Protein AF-A0A1Q6R6Z8-F1 (afdb_monomer_lite)

Organism: NCBI:txid626940

Secondary structure (DSSP, 8-state):
--SSS-HHHHHHHHHHHHHHHTGGGGGSB-SEEEEES--HHHH--GGGGHHHHHHHHHTT-EEEEBTBPP-SB-SEEEE-SGGGHHHHHHHHHHH---EEE----HHHHHHHHHHHHHHHHT-SS--EEE-----TTSPP-B---EEEES-HHHHHHHHHHHHTTTB--EEEEEE---HHHHHHHHTSTTHHHHEEEE-SHHHHHHHHHH-SEEEE-HHHHHHHHHTTPPP-EEEE---SSSSGGGG--TT-STTSHHHHHHHHHH--

Radius of gyration: 18.06 Å; chains: 1; bounding box: 46×33×54 Å

Sequence (268 aa):
MDGFNDAVYGVSCAQELLVEEEQELYIKPAREILILGYSPLLCGEREQYAECFAYIRSMGYEPRFVGEKAAGRPALCWVVSTAGIAAARVLNEKYAVPLLLSCPVGEHAMKMWRKNVQELCNSENNEIRQLCIHNYSIEETDKRKLLFIGDPMQTMGLAHALWHEGFHHIQLATLCTGVASRKLYRNTPGADKWLIILDSLTALQDLWEDADIVFADTLLADIMSSVGAETKKHIPLPWGVISGRSACTAGSGALGKNIAEQLKLLVK

Foldseek 3Di:
DPPPFFPLQVQLVVLLVLLVVCVVQAPDEDLEEEEFSDDCQAFFDPCLCVVVQVLSVVVVGHYDYRVPDDNYQYLAYEYQFLSRVNNLVCSCVVRQRAYEQADQFADVSVVVVSVVVVVSSPDPGNHYHYDAQDPPVAAAPDAFAEEEEAGCRLLRNVVNNVVNLRHDNYAYEYEGQDPSVVVSCCPHPCCVPHYDYHPDVVVVLVSQQSGQEYEEAPCVQVVSVVVPHDRHHYQHARHCRPCNCVQRDQQHGSSGPSVVVVVVVVSD

Structure (mmCIF, N/CA/C/O backbone):
data_AF-A0A1Q6R6Z8-F1
#
_entry.id   AF-A0A1Q6R6Z8-F1
#
loop_
_atom_site.group_PDB
_atom_site.id
_atom_site.type_symbol
_atom_site.label_atom_id
_atom_site.label_alt_id
_atom_site.label_comp_id
_atom_site.label_asym_id
_atom_site.label_entity_id
_atom_site.label_seq_id
_atom_site.pdbx_PDB_ins_code
_atom_site.Cartn_x
_atom_site.Cartn_y
_atom_site.Cartn_z
_atom_site.occupancy
_atom_site.B_iso_or_equiv
_atom_site.auth_seq_id
_atom_site.auth_comp_id
_atom_site.auth_asym_id
_atom_site.auth_atom_id
_atom_site.pdbx_PDB_model_num
ATOM 1 N N . MET A 1 1 ? 21.398 -4.253 5.199 1.00 51.25 1 MET A N 1
ATOM 2 C CA . MET A 1 1 ? 20.408 -3.915 6.246 1.00 51.25 1 MET A CA 1
ATOM 3 C C . MET A 1 1 ? 21.132 -3.908 7.580 1.00 51.25 1 MET A C 1
ATOM 5 O O . MET A 1 1 ? 21.845 -4.865 7.845 1.00 51.25 1 MET A O 1
ATOM 9 N N . ASP A 1 2 ? 21.022 -2.829 8.354 1.00 57.19 2 ASP A N 1
ATOM 10 C CA . ASP A 1 2 ? 21.794 -2.599 9.589 1.00 57.19 2 ASP A CA 1
ATOM 11 C C . ASP A 1 2 ? 21.076 -3.055 10.876 1.00 57.19 2 ASP A C 1
ATOM 13 O O . ASP A 1 2 ? 21.689 -3.080 11.936 1.00 57.19 2 ASP A O 1
ATOM 17 N N . GLY A 1 3 ? 19.801 -3.454 10.785 1.00 60.91 3 GLY A N 1
ATOM 18 C CA . GLY A 1 3 ? 18.990 -3.928 11.915 1.00 60.91 3 GLY A CA 1
ATOM 19 C C . GLY A 1 3 ? 18.387 -2.818 12.784 1.00 60.91 3 GLY A C 1
ATOM 20 O O . GLY A 1 3 ? 17.647 -3.124 13.713 1.00 60.91 3 GLY A O 1
ATOM 21 N N . PHE A 1 4 ? 18.655 -1.545 12.474 1.00 67.31 4 PHE A N 1
ATOM 22 C CA . PHE A 1 4 ? 18.176 -0.388 13.244 1.00 67.31 4 PHE A CA 1
ATOM 23 C C . PHE A 1 4 ? 16.934 0.278 12.636 1.00 67.31 4 PHE A C 1
ATOM 25 O O . PHE A 1 4 ? 16.365 1.194 13.228 1.00 67.31 4 PHE A O 1
ATOM 32 N N . ASN A 1 5 ? 16.514 -0.176 11.454 1.00 78.75 5 ASN A N 1
ATOM 33 C CA . ASN A 1 5 ? 15.390 0.367 10.700 1.00 78.75 5 ASN A CA 1
ATOM 34 C C . ASN A 1 5 ? 14.284 -0.684 10.520 1.00 78.75 5 ASN A C 1
ATOM 36 O O . ASN A 1 5 ? 14.554 -1.886 10.526 1.00 78.75 5 ASN A O 1
ATOM 40 N N . ASP A 1 6 ? 13.040 -0.225 10.357 1.00 83.69 6 ASP A N 1
ATOM 41 C CA . ASP A 1 6 ? 11.877 -1.108 10.228 1.00 83.69 6 ASP A CA 1
ATOM 42 C C . ASP A 1 6 ? 11.831 -1.866 8.884 1.00 83.69 6 ASP A C 1
ATOM 44 O O . ASP A 1 6 ? 12.608 -1.629 7.951 1.00 83.69 6 ASP A O 1
ATOM 48 N N . ALA A 1 7 ? 10.888 -2.808 8.786 1.00 86.50 7 ALA A N 1
ATOM 49 C CA . ALA A 1 7 ? 10.711 -3.638 7.598 1.00 86.50 7 ALA A CA 1
ATOM 50 C C . ALA A 1 7 ? 10.374 -2.820 6.338 1.00 86.50 7 ALA A C 1
ATOM 52 O O . ALA A 1 7 ? 10.782 -3.201 5.241 1.00 86.50 7 ALA A O 1
ATOM 53 N N . VAL A 1 8 ? 9.668 -1.692 6.479 1.00 90.31 8 VAL A N 1
ATOM 54 C CA . VAL A 1 8 ? 9.313 -0.814 5.353 1.00 90.31 8 VAL A CA 1
ATOM 55 C C . VAL A 1 8 ? 10.568 -0.205 4.739 1.00 90.31 8 VAL A C 1
ATOM 57 O O . VAL A 1 8 ? 10.739 -0.263 3.520 1.00 90.31 8 VAL A O 1
ATOM 60 N N . TYR A 1 9 ? 11.481 0.308 5.566 1.00 91.50 9 TYR A N 1
ATOM 61 C CA . TYR A 1 9 ? 12.759 0.824 5.080 1.00 91.50 9 TYR A CA 1
ATOM 62 C C . TYR A 1 9 ? 13.614 -0.269 4.434 1.00 91.50 9 TYR A C 1
ATOM 64 O O . TYR A 1 9 ? 14.145 -0.066 3.343 1.00 91.50 9 TYR A O 1
ATOM 72 N N . GLY A 1 10 ? 13.694 -1.450 5.057 1.00 91.62 10 GLY A N 1
ATOM 73 C CA . GLY A 1 10 ? 14.428 -2.586 4.496 1.00 91.62 10 GLY A CA 1
ATOM 74 C C . GLY A 1 10 ? 13.937 -2.983 3.099 1.00 91.62 10 GLY A C 1
ATOM 75 O O . GLY A 1 10 ? 14.750 -3.165 2.191 1.00 91.62 10 GLY A O 1
ATOM 76 N N . VAL A 1 11 ? 12.613 -3.058 2.905 1.00 92.81 11 VAL A N 1
ATOM 77 C CA . VAL A 1 11 ? 12.012 -3.331 1.589 1.00 92.81 11 VAL A CA 1
ATOM 78 C C . VAL A 1 11 ? 12.280 -2.184 0.613 1.00 92.81 11 VAL A C 1
ATOM 80 O O . VAL A 1 11 ? 12.642 -2.460 -0.526 1.00 92.81 11 VAL A O 1
ATOM 83 N N . SER A 1 12 ? 12.177 -0.922 1.045 1.00 95.19 12 SER A N 1
ATOM 84 C CA . SER A 1 12 ? 12.475 0.236 0.188 1.00 95.19 12 SER A CA 1
ATOM 85 C C . SER A 1 12 ? 13.892 0.181 -0.374 1.00 95.19 12 SER A C 1
ATOM 87 O O . SER A 1 12 ? 14.066 0.227 -1.590 1.00 95.19 12 SER A O 1
ATOM 89 N N . CYS A 1 13 ? 14.895 -0.008 0.487 1.00 95.19 13 CYS A N 1
ATOM 90 C CA . CYS A 1 13 ? 16.285 -0.096 0.046 1.00 95.19 13 CYS A CA 1
ATOM 91 C C . CYS A 1 13 ? 16.523 -1.287 -0.885 1.00 95.19 13 CYS A C 1
ATOM 93 O O . CYS A 1 13 ? 17.236 -1.158 -1.876 1.00 95.19 13 CYS A O 1
ATOM 95 N N . ALA A 1 14 ? 15.927 -2.447 -0.588 1.00 95.56 14 ALA A N 1
ATOM 96 C CA . ALA A 1 14 ? 16.063 -3.620 -1.444 1.00 95.56 14 ALA A CA 1
ATOM 97 C C . ALA A 1 14 ? 15.493 -3.370 -2.850 1.00 95.56 14 ALA A C 1
ATOM 99 O O . ALA A 1 14 ? 16.108 -3.760 -3.837 1.00 95.56 14 ALA A O 1
ATOM 100 N N . GLN A 1 15 ? 14.346 -2.695 -2.958 1.00 96.75 15 GLN A N 1
ATOM 101 C CA . GLN A 1 15 ? 13.746 -2.400 -4.259 1.00 96.75 15 GLN A CA 1
ATOM 102 C C . GLN A 1 15 ? 14.512 -1.333 -5.044 1.00 96.75 15 GLN A C 1
ATOM 104 O O . GLN A 1 15 ? 14.603 -1.449 -6.262 1.00 96.75 15 GLN A O 1
ATOM 109 N N . GLU A 1 16 ? 15.090 -0.328 -4.379 1.00 96.75 16 GLU A N 1
ATOM 110 C CA . GLU A 1 16 ? 15.979 0.640 -5.038 1.00 96.75 16 GLU A CA 1
ATOM 111 C C . GLU A 1 16 ? 17.204 -0.052 -5.649 1.00 96.75 16 GLU A C 1
ATOM 113 O O . GLU A 1 16 ? 17.516 0.192 -6.813 1.00 96.75 16 GLU A O 1
ATOM 118 N N . LEU A 1 17 ? 17.833 -0.970 -4.903 1.00 96.81 17 LEU A N 1
ATOM 119 C CA . LEU A 1 17 ? 18.966 -1.760 -5.391 1.00 96.81 17 LEU A CA 1
ATOM 120 C C . LEU A 1 17 ? 18.580 -2.629 -6.595 1.00 96.81 17 LEU A C 1
ATOM 122 O O . LEU A 1 17 ? 19.270 -2.611 -7.607 1.00 96.81 17 LEU A O 1
ATOM 126 N N . LEU A 1 18 ? 17.452 -3.341 -6.526 1.00 96.38 18 LEU A N 1
ATOM 127 C CA . LEU A 1 18 ? 16.986 -4.179 -7.637 1.00 96.38 18 LEU A CA 1
ATOM 128 C C . LEU A 1 18 ? 16.658 -3.353 -8.893 1.00 96.38 18 LEU A C 1
ATOM 130 O O . LEU A 1 18 ? 16.942 -3.778 -10.009 1.00 96.38 18 LEU A O 1
ATOM 134 N N . VAL A 1 19 ? 16.083 -2.158 -8.729 1.00 95.88 19 VAL A N 1
ATOM 135 C CA . VAL A 1 19 ? 15.850 -1.238 -9.852 1.00 95.88 19 VAL A CA 1
ATOM 136 C C . VAL A 1 19 ? 17.170 -0.763 -10.459 1.00 95.88 19 VAL A C 1
ATOM 138 O O . VAL A 1 19 ? 17.266 -0.657 -11.679 1.00 95.88 19 VAL A O 1
ATOM 141 N N . GLU A 1 20 ? 18.184 -0.490 -9.640 1.00 94.50 20 GLU A N 1
ATOM 142 C CA . GLU A 1 20 ? 19.517 -0.112 -10.113 1.00 94.50 20 GLU A CA 1
ATOM 143 C C . GLU A 1 20 ? 20.224 -1.260 -10.853 1.00 94.50 20 GLU A C 1
ATOM 145 O O . GLU A 1 20 ? 20.832 -1.030 -11.897 1.00 94.50 20 GLU A O 1
ATOM 150 N N . GLU A 1 21 ? 20.094 -2.502 -10.383 1.00 94.62 21 GLU A N 1
ATOM 151 C CA . GLU A 1 21 ? 20.635 -3.691 -11.058 1.00 94.62 21 GLU A CA 1
ATOM 152 C C . GLU A 1 21 ? 20.016 -3.914 -12.451 1.00 94.62 21 GLU A C 1
ATOM 154 O O . GLU A 1 21 ? 20.690 -4.379 -13.372 1.00 94.62 21 GLU A O 1
ATOM 159 N N . GLU A 1 22 ? 18.747 -3.540 -12.637 1.00 93.38 22 GLU A N 1
ATOM 160 C CA . GLU A 1 22 ? 18.019 -3.661 -13.907 1.00 93.38 22 GLU A CA 1
ATOM 161 C C . GLU A 1 22 ? 18.268 -2.481 -14.879 1.00 93.38 22 GLU A C 1
ATOM 163 O O . GLU A 1 22 ? 17.732 -2.484 -15.990 1.00 93.38 22 GLU A O 1
ATOM 168 N N . GLN A 1 23 ? 19.099 -1.489 -14.520 1.00 92.75 23 GLN A N 1
ATOM 169 C CA . GLN A 1 23 ? 19.229 -0.222 -15.264 1.00 92.75 23 GLN A CA 1
ATOM 170 C C . GLN A 1 23 ? 19.551 -0.373 -16.759 1.00 92.75 23 GLN A C 1
ATOM 172 O O . GLN A 1 23 ? 18.981 0.338 -17.590 1.00 92.75 23 GLN A O 1
ATOM 177 N N . GLU A 1 24 ? 20.422 -1.320 -17.114 1.00 93.12 24 GLU A N 1
ATOM 178 C CA . GLU A 1 24 ? 20.849 -1.566 -18.500 1.00 93.12 24 GLU A CA 1
ATOM 179 C C . GLU A 1 24 ? 19.712 -2.137 -19.367 1.00 93.12 24 GLU A C 1
ATOM 181 O O . GLU A 1 24 ? 19.712 -2.012 -20.593 1.00 93.12 24 GLU A O 1
ATOM 186 N N . LEU A 1 25 ? 18.701 -2.748 -18.742 1.00 92.88 25 LEU A N 1
ATOM 187 C CA . LEU A 1 25 ? 17.532 -3.292 -19.434 1.00 92.88 25 LEU A CA 1
ATOM 188 C C . LEU A 1 25 ? 16.524 -2.188 -19.785 1.00 92.88 25 LEU A C 1
ATOM 190 O O . LEU A 1 25 ? 15.774 -2.315 -20.756 1.00 92.88 25 LEU A O 1
ATOM 194 N N . TYR A 1 26 ? 16.534 -1.066 -19.061 1.00 93.38 26 TYR A N 1
ATOM 195 C CA . TYR A 1 26 ? 15.569 0.027 -19.225 1.00 93.38 26 TYR A CA 1
ATOM 196 C C . TYR A 1 26 ? 15.809 0.927 -20.444 1.00 93.38 26 TYR A C 1
ATOM 198 O O . TYR A 1 26 ? 15.123 1.933 -20.637 1.00 93.38 26 TYR A O 1
ATOM 206 N N . ILE A 1 27 ? 16.741 0.550 -21.316 1.00 90.88 27 ILE A N 1
ATOM 207 C CA . ILE A 1 27 ? 16.982 1.230 -22.592 1.00 90.88 27 ILE A CA 1
ATOM 208 C C . ILE A 1 27 ? 15.820 0.984 -23.567 1.00 90.88 27 ILE A C 1
ATOM 210 O O . ILE A 1 27 ? 15.471 1.859 -24.360 1.00 90.88 27 ILE A O 1
ATOM 214 N N . LYS A 1 28 ? 15.207 -0.207 -23.525 1.00 93.62 28 LYS A N 1
ATOM 215 C CA . LYS A 1 28 ? 14.130 -0.598 -24.447 1.00 93.62 28 LYS A CA 1
ATOM 216 C C . LYS A 1 28 ? 12.792 -0.683 -23.721 1.00 93.62 28 LYS A C 1
ATOM 218 O O . LYS A 1 28 ? 12.752 -1.258 -22.638 1.00 93.62 28 LYS A O 1
ATOM 223 N N . PRO A 1 29 ? 11.693 -0.170 -24.300 1.00 94.88 29 PRO A N 1
ATOM 224 C CA . PRO A 1 29 ? 10.369 -0.330 -23.714 1.00 94.88 29 PRO A CA 1
ATOM 225 C C . PRO A 1 29 ? 9.941 -1.801 -23.705 1.00 94.88 29 PRO A C 1
ATOM 227 O O . PRO A 1 29 ? 10.193 -2.537 -24.661 1.00 94.88 29 PRO A O 1
ATOM 230 N N . ALA A 1 30 ? 9.242 -2.198 -22.647 1.00 95.75 30 ALA A N 1
ATOM 231 C CA . ALA A 1 30 ? 8.610 -3.499 -22.495 1.00 95.75 30 ALA A CA 1
ATOM 232 C C . ALA A 1 30 ? 7.109 -3.339 -22.219 1.00 95.75 30 ALA A C 1
ATOM 234 O O . ALA A 1 30 ? 6.655 -2.348 -21.647 1.00 95.75 30 ALA A O 1
ATOM 235 N N . ARG A 1 31 ? 6.321 -4.345 -22.611 1.00 96.56 31 ARG A N 1
ATOM 236 C CA . ARG A 1 31 ? 4.888 -4.443 -22.288 1.00 96.56 31 ARG A CA 1
ATOM 237 C C . ARG A 1 31 ? 4.708 -5.001 -20.874 1.00 96.56 31 ARG A C 1
ATOM 239 O O . ARG A 1 31 ? 4.075 -6.030 -20.678 1.00 96.56 31 ARG A O 1
ATOM 246 N N . GLU A 1 32 ? 5.287 -4.319 -19.894 1.00 97.31 32 GLU A N 1
ATOM 247 C CA . GLU A 1 32 ? 5.246 -4.702 -18.481 1.00 97.31 32 GLU A CA 1
ATOM 248 C C . GLU A 1 32 ? 4.686 -3.569 -17.623 1.00 97.31 32 GLU A C 1
ATOM 250 O O . GLU A 1 32 ? 4.936 -2.392 -17.895 1.00 97.31 32 GLU A O 1
ATOM 255 N N . ILE A 1 33 ? 3.970 -3.931 -16.559 1.00 98.38 33 ILE A N 1
ATOM 256 C CA . ILE A 1 33 ? 3.635 -3.026 -15.457 1.00 98.38 33 ILE A CA 1
ATOM 257 C C . ILE A 1 33 ? 4.384 -3.516 -14.226 1.00 98.38 33 ILE A C 1
ATOM 259 O O . ILE A 1 33 ? 4.125 -4.615 -13.731 1.00 98.38 33 ILE A O 1
ATOM 263 N N . LEU A 1 34 ? 5.320 -2.699 -13.747 1.00 98.50 34 LEU A N 1
ATOM 264 C CA . LEU A 1 34 ? 6.159 -3.029 -12.605 1.00 98.50 34 LEU A CA 1
ATOM 265 C C . LEU A 1 34 ? 5.432 -2.701 -11.302 1.00 98.50 34 LEU A C 1
ATOM 267 O O . LEU A 1 34 ? 4.988 -1.575 -11.088 1.00 98.50 34 LEU A O 1
ATOM 271 N N . ILE A 1 35 ? 5.337 -3.686 -10.419 1.00 98.44 35 ILE A N 1
ATOM 272 C CA . ILE A 1 35 ? 4.693 -3.583 -9.117 1.00 98.44 35 ILE A CA 1
ATOM 273 C C . ILE A 1 35 ? 5.769 -3.384 -8.054 1.00 98.44 35 ILE A C 1
ATOM 275 O O . ILE A 1 35 ? 6.656 -4.224 -7.877 1.00 98.44 35 ILE A O 1
ATOM 279 N N . LEU A 1 36 ? 5.664 -2.271 -7.331 1.00 98.12 36 LEU A N 1
ATOM 280 C CA . LEU A 1 36 ? 6.621 -1.844 -6.312 1.00 98.12 36 LEU A CA 1
ATOM 281 C C . LEU A 1 36 ? 5.955 -1.732 -4.940 1.00 98.12 36 LEU A C 1
ATOM 283 O O . LEU A 1 36 ? 4.764 -1.463 -4.812 1.00 98.12 36 LEU A O 1
ATOM 287 N N . GLY A 1 37 ? 6.747 -1.933 -3.894 1.00 95.56 37 GLY A N 1
ATOM 288 C CA . GLY A 1 37 ? 6.336 -1.920 -2.491 1.00 95.56 37 GLY A CA 1
ATOM 289 C C . GLY A 1 37 ? 5.787 -3.250 -1.978 1.00 95.56 37 GLY A C 1
ATOM 290 O O . GLY A 1 37 ? 5.570 -3.404 -0.777 1.00 95.56 37 GLY A O 1
ATOM 291 N N . TYR A 1 38 ? 5.596 -4.241 -2.846 1.00 94.50 38 TYR A N 1
ATOM 292 C CA . TYR A 1 38 ? 5.117 -5.537 -2.392 1.00 94.50 38 TYR A CA 1
ATOM 293 C C . TYR A 1 38 ? 6.184 -6.314 -1.620 1.00 94.50 38 TYR A C 1
ATOM 295 O O . TYR A 1 38 ? 7.322 -6.482 -2.054 1.00 94.50 38 TYR A O 1
ATOM 303 N N . SER A 1 39 ? 5.754 -6.837 -0.483 1.00 90.75 39 SER A N 1
ATOM 304 C CA . SER A 1 39 ? 6.385 -7.914 0.261 1.00 90.75 39 SER A CA 1
ATOM 305 C C . SER A 1 39 ? 5.252 -8.652 0.965 1.00 90.75 39 SER A C 1
ATOM 307 O O . SER A 1 39 ? 4.361 -7.966 1.481 1.00 90.75 39 SER A O 1
ATOM 309 N N . PRO A 1 40 ? 5.274 -9.996 1.050 1.00 88.25 40 PRO A N 1
ATOM 310 C CA . PRO A 1 40 ? 4.255 -10.730 1.792 1.00 88.25 40 PRO A CA 1
ATOM 311 C C . PRO A 1 40 ? 4.061 -10.162 3.202 1.00 88.25 40 PRO A C 1
ATOM 313 O O . PRO A 1 40 ? 2.937 -9.922 3.620 1.00 88.25 40 PRO A O 1
ATOM 316 N N . LEU A 1 41 ? 5.164 -9.813 3.876 1.00 84.56 41 LEU A N 1
ATOM 317 C CA . LEU A 1 41 ? 5.152 -9.227 5.219 1.00 84.56 41 LEU A CA 1
ATOM 318 C C . LEU A 1 41 ? 4.347 -7.926 5.302 1.00 84.56 41 LEU A C 1
ATOM 320 O O . LEU A 1 41 ? 3.621 -7.720 6.265 1.00 84.56 41 LEU A O 1
ATOM 324 N N . LEU A 1 42 ? 4.499 -7.042 4.315 1.00 86.88 42 LEU A N 1
ATOM 325 C CA . LEU A 1 42 ? 3.900 -5.706 4.344 1.00 86.88 42 LEU A CA 1
ATOM 326 C C . LEU A 1 42 ? 2.483 -5.680 3.778 1.00 86.88 42 LEU A C 1
ATOM 328 O O . LEU A 1 42 ? 1.714 -4.789 4.111 1.00 86.88 42 LEU A O 1
ATOM 332 N N . CYS A 1 43 ? 2.171 -6.583 2.851 1.00 89.38 43 CYS A N 1
ATOM 333 C CA . CYS A 1 43 ? 0.954 -6.505 2.045 1.00 89.38 43 CYS A CA 1
ATOM 334 C C . CYS A 1 43 ? -0.002 -7.673 2.285 1.00 89.38 43 CYS A C 1
ATOM 336 O O . CYS A 1 43 ? -1.174 -7.547 1.952 1.00 89.38 43 CYS A O 1
ATOM 338 N N . GLY A 1 44 ? 0.451 -8.793 2.848 1.00 89.56 44 GLY A N 1
ATOM 339 C CA . GLY A 1 44 ? -0.290 -10.054 2.851 1.00 89.56 44 GLY A CA 1
ATOM 340 C C . GLY A 1 44 ? -0.068 -10.863 1.569 1.00 89.56 44 GLY A C 1
ATOM 341 O O . GLY A 1 44 ? 0.948 -10.716 0.890 1.00 89.56 44 GLY A O 1
ATOM 342 N N . GLU A 1 45 ? -1.015 -11.741 1.246 1.00 89.69 45 GLU A N 1
ATOM 343 C CA . GLU A 1 45 ? -0.921 -12.679 0.116 1.00 89.69 45 GLU A CA 1
ATOM 344 C C . GLU A 1 45 ? -0.808 -11.978 -1.251 1.00 89.69 45 GLU A C 1
ATOM 346 O O . GLU A 1 45 ? -1.408 -10.925 -1.477 1.00 89.69 45 GLU A O 1
ATOM 351 N N . ARG A 1 46 ? -0.099 -12.586 -2.210 1.00 91.94 46 ARG A N 1
ATOM 352 C CA . ARG A 1 46 ? 0.050 -12.037 -3.575 1.00 91.94 46 ARG A CA 1
ATOM 353 C C . ARG A 1 46 ? -1.278 -12.078 -4.335 1.00 91.94 46 ARG A C 1
ATOM 355 O O . ARG A 1 46 ? -1.563 -11.223 -5.171 1.00 91.94 46 ARG A O 1
ATOM 362 N N . GLU A 1 47 ? -2.085 -13.084 -4.039 1.00 93.31 47 GLU A N 1
ATOM 363 C CA . GLU A 1 47 ? -3.331 -13.469 -4.691 1.00 93.31 47 GLU A CA 1
ATOM 364 C C . GLU A 1 47 ? -4.412 -12.393 -4.550 1.00 93.31 47 GLU A C 1
ATOM 366 O O . GLU A 1 47 ? -5.308 -12.316 -5.392 1.00 93.31 47 GLU A O 1
ATOM 371 N N . GLN A 1 48 ? -4.297 -11.505 -3.555 1.00 94.44 48 GLN A N 1
ATOM 372 C CA . GLN A 1 48 ? -5.189 -10.353 -3.398 1.00 94.44 48 GLN A CA 1
ATOM 373 C C . GLN A 1 48 ? -5.215 -9.447 -4.643 1.00 94.44 48 GLN A C 1
ATOM 375 O O . GLN A 1 48 ? -6.203 -8.772 -4.909 1.00 94.44 48 GLN A O 1
ATOM 380 N N . TYR A 1 49 ? -4.140 -9.445 -5.437 1.00 97.06 49 TYR A N 1
ATOM 381 C CA . TYR A 1 49 ? -4.016 -8.624 -6.640 1.00 97.06 49 TYR A CA 1
ATOM 382 C C . TYR A 1 49 ? -4.506 -9.330 -7.916 1.00 97.06 49 TYR A C 1
ATOM 384 O O . TYR A 1 49 ? -4.348 -8.785 -9.010 1.00 97.06 49 TYR A O 1
ATOM 392 N N . ALA A 1 50 ? -5.096 -10.528 -7.823 1.00 97.06 50 ALA A N 1
ATOM 393 C CA . ALA A 1 50 ? -5.469 -11.336 -8.988 1.00 97.06 50 ALA A CA 1
ATOM 394 C C . ALA A 1 50 ? -6.399 -10.605 -9.973 1.00 97.06 50 ALA A C 1
ATOM 396 O O . ALA A 1 50 ? -6.204 -10.700 -11.186 1.00 97.06 50 ALA A O 1
ATOM 397 N N . GLU A 1 51 ? -7.370 -9.834 -9.472 1.00 97.56 51 GLU A N 1
ATOM 398 C CA . GLU A 1 51 ? -8.265 -9.025 -10.311 1.00 97.56 51 GLU A CA 1
ATOM 399 C C . GLU A 1 51 ? -7.498 -7.931 -11.070 1.00 97.56 51 GLU A C 1
ATOM 401 O O . GLU A 1 51 ? -7.703 -7.740 -12.273 1.00 97.56 51 GLU A O 1
ATOM 406 N N . CYS A 1 52 ? -6.563 -7.256 -10.395 1.00 98.56 52 CYS A N 1
ATOM 407 C CA . CYS A 1 52 ? -5.690 -6.267 -11.019 1.00 98.56 52 CYS A CA 1
ATOM 408 C C . CYS A 1 52 ? -4.819 -6.913 -12.100 1.00 98.56 52 CYS A C 1
ATOM 410 O O . CYS A 1 52 ? -4.711 -6.383 -13.201 1.00 98.56 52 CYS A O 1
ATOM 412 N N . PHE A 1 53 ? -4.244 -8.087 -11.833 1.00 98.50 53 PHE A N 1
ATOM 413 C CA . PHE A 1 53 ? -3.416 -8.803 -12.806 1.00 98.50 53 PHE A CA 1
ATOM 414 C C . PHE A 1 53 ? -4.207 -9.240 -14.034 1.00 98.50 53 PHE A C 1
ATOM 416 O O . PHE A 1 53 ? -3.715 -9.106 -15.152 1.00 98.50 53 PHE A O 1
ATOM 423 N N . ALA A 1 54 ? -5.431 -9.734 -13.844 1.00 98.56 54 ALA A N 1
ATOM 424 C CA . ALA A 1 54 ? -6.314 -10.087 -14.949 1.00 98.56 54 ALA A CA 1
ATOM 425 C C . ALA A 1 54 ? -6.606 -8.867 -15.837 1.00 98.56 54 ALA A C 1
ATOM 427 O O . ALA A 1 54 ? -6.526 -8.965 -17.061 1.00 98.56 54 ALA A O 1
ATOM 428 N N . TYR A 1 55 ? -6.862 -7.703 -15.230 1.00 98.69 55 TYR A N 1
ATOM 429 C CA . TYR A 1 55 ? -7.062 -6.461 -15.974 1.00 98.69 55 TYR A CA 1
ATOM 430 C C . TYR A 1 55 ? -5.803 -6.026 -16.739 1.00 98.69 55 TYR A C 1
ATOM 432 O O . TYR A 1 55 ? -5.882 -5.749 -17.935 1.00 98.69 55 TYR A O 1
ATOM 440 N N . ILE A 1 56 ? -4.635 -6.033 -16.090 1.00 98.69 56 ILE A N 1
ATOM 441 C CA . ILE A 1 56 ? -3.344 -5.697 -16.715 1.00 98.69 56 ILE A CA 1
ATOM 442 C C . ILE A 1 56 ? -3.090 -6.576 -17.949 1.00 98.69 56 ILE A C 1
ATOM 444 O O . ILE A 1 56 ? -2.829 -6.056 -19.036 1.00 98.69 56 ILE A O 1
ATOM 448 N N . ARG A 1 57 ? -3.278 -7.894 -17.814 1.00 98.56 57 ARG A N 1
ATOM 449 C CA . ARG A 1 57 ? -3.128 -8.851 -18.922 1.00 98.56 57 ARG A CA 1
ATOM 450 C C . ARG A 1 57 ? -4.151 -8.650 -20.030 1.00 98.56 57 ARG A C 1
ATOM 452 O O . ARG A 1 57 ? -3.803 -8.783 -21.199 1.00 98.56 57 ARG A O 1
ATOM 459 N N . SER A 1 58 ? -5.384 -8.266 -19.698 1.00 98.38 58 SER A N 1
ATOM 460 C CA . SER A 1 58 ? -6.412 -7.958 -20.704 1.00 98.38 58 SER A CA 1
ATOM 461 C C . SER A 1 58 ? -6.046 -6.764 -21.598 1.00 98.38 58 SER A C 1
ATOM 463 O O . SER A 1 58 ? -6.488 -6.702 -22.741 1.00 98.38 58 SER A O 1
ATOM 465 N N . MET A 1 59 ? -5.189 -5.854 -21.114 1.00 97.94 59 MET A N 1
ATOM 466 C CA . MET A 1 59 ? -4.641 -4.738 -21.896 1.00 97.94 59 MET A CA 1
ATOM 467 C C . MET A 1 59 ? -3.363 -5.105 -22.673 1.00 97.94 59 MET A C 1
ATOM 469 O O . MET A 1 59 ? -2.786 -4.247 -23.337 1.00 97.94 59 MET A O 1
ATOM 473 N N . GLY A 1 60 ? -2.902 -6.359 -22.598 1.00 97.88 60 GLY A N 1
ATOM 474 C CA . GLY A 1 60 ? -1.693 -6.827 -23.279 1.00 97.88 60 GLY A CA 1
ATOM 475 C C . GLY A 1 60 ? -0.381 -6.474 -22.573 1.00 97.88 60 GLY A C 1
ATOM 476 O O . GLY A 1 60 ? 0.662 -6.449 -23.226 1.00 97.88 60 GLY A O 1
ATOM 477 N N . TYR A 1 61 ? -0.423 -6.191 -21.268 1.00 98.44 61 TYR A N 1
ATOM 478 C CA . TYR A 1 61 ? 0.763 -5.997 -20.431 1.00 98.44 61 TYR A CA 1
ATOM 479 C C . TYR A 1 61 ? 0.942 -7.173 -19.468 1.00 98.44 61 TYR A C 1
ATOM 481 O O . TYR A 1 61 ? -0.040 -7.775 -19.038 1.00 98.44 61 TYR A O 1
ATOM 489 N N . GLU A 1 62 ? 2.178 -7.469 -19.072 1.00 98.25 62 GLU A N 1
ATOM 490 C CA . GLU A 1 62 ? 2.454 -8.441 -18.012 1.00 98.25 62 GLU A CA 1
ATOM 491 C C . GLU A 1 62 ? 2.689 -7.725 -16.668 1.00 98.25 62 GLU A C 1
ATOM 493 O O . GLU A 1 62 ? 3.534 -6.826 -16.594 1.00 98.25 62 GLU A O 1
ATOM 498 N N . PRO A 1 63 ? 1.954 -8.074 -15.593 1.00 98.12 63 PRO A N 1
ATOM 499 C CA . PRO A 1 63 ? 2.279 -7.605 -14.253 1.00 98.12 63 PRO A CA 1
ATOM 500 C C . PRO A 1 63 ? 3.543 -8.303 -13.745 1.00 98.12 63 PRO A C 1
ATOM 502 O O . PRO A 1 63 ? 3.598 -9.531 -13.695 1.00 98.12 63 PRO A O 1
ATOM 505 N N . ARG A 1 64 ? 4.529 -7.521 -13.307 1.00 97.00 64 ARG A N 1
ATOM 506 C CA . ARG A 1 64 ? 5.812 -8.027 -12.804 1.00 97.00 64 ARG A CA 1
ATOM 507 C C . ARG A 1 64 ? 6.115 -7.438 -11.436 1.00 97.00 64 ARG A C 1
ATOM 509 O O . ARG A 1 64 ? 5.940 -6.240 -11.243 1.00 97.00 64 ARG A O 1
ATOM 516 N N . PHE A 1 65 ? 6.611 -8.240 -10.502 1.00 96.75 65 PHE A N 1
ATOM 517 C CA . PHE A 1 65 ? 7.202 -7.718 -9.267 1.00 96.75 65 PHE A CA 1
ATOM 518 C C . PHE A 1 65 ? 8.698 -7.471 -9.442 1.00 96.75 65 PHE A C 1
ATOM 520 O O . PHE A 1 65 ? 9.391 -8.226 -10.121 1.00 96.75 65 PHE A O 1
ATOM 527 N N . VAL A 1 66 ? 9.216 -6.433 -8.791 1.00 92.88 66 VAL A N 1
ATOM 528 C CA . VAL A 1 66 ? 10.662 -6.181 -8.766 1.00 92.88 66 VAL A CA 1
ATOM 529 C C . VAL A 1 66 ? 11.425 -7.384 -8.190 1.00 92.88 66 VAL A C 1
ATOM 531 O O . VAL A 1 66 ? 10.991 -7.993 -7.211 1.00 92.88 66 VAL A O 1
ATOM 534 N N . GLY A 1 67 ? 12.539 -7.751 -8.830 1.00 90.62 67 GLY A N 1
ATOM 535 C CA . GLY A 1 67 ? 13.291 -8.982 -8.552 1.00 90.62 67 GLY A CA 1
ATOM 536 C C . GLY A 1 67 ? 12.880 -10.182 -9.416 1.00 90.62 67 GLY A C 1
ATOM 537 O O . GLY A 1 67 ? 13.631 -11.153 -9.512 1.00 90.62 67 GLY A O 1
ATOM 538 N N . GLU A 1 68 ? 11.730 -10.128 -10.096 1.00 93.62 68 GLU A N 1
ATOM 539 C CA . GLU A 1 68 ? 11.443 -11.016 -11.227 1.00 93.62 68 GLU A CA 1
ATOM 540 C C . GLU A 1 68 ? 12.162 -10.494 -12.482 1.00 93.62 68 GLU A C 1
ATOM 542 O O . GLU A 1 68 ? 12.307 -9.287 -12.662 1.00 93.62 68 GLU A O 1
ATOM 547 N N . LYS A 1 69 ? 12.591 -11.389 -13.379 1.00 89.81 69 LYS A N 1
ATOM 548 C CA . LYS A 1 69 ? 13.382 -11.030 -14.568 1.00 89.81 69 LYS A CA 1
ATOM 549 C C . LYS A 1 69 ? 12.672 -9.982 -15.441 1.00 89.81 69 LYS A C 1
ATOM 551 O O . LYS A 1 69 ? 11.636 -10.286 -16.025 1.00 89.81 69 LYS A O 1
ATOM 556 N N . ALA A 1 70 ? 13.270 -8.799 -15.585 1.00 92.56 70 ALA A N 1
ATOM 557 C CA . ALA A 1 70 ? 12.754 -7.732 -16.444 1.00 92.56 70 ALA A CA 1
ATOM 558 C C . ALA A 1 70 ? 12.974 -8.009 -17.941 1.00 92.56 70 ALA A C 1
ATOM 560 O O . ALA A 1 70 ? 14.055 -8.445 -18.351 1.00 92.56 70 ALA A O 1
ATOM 561 N N . ALA A 1 71 ? 11.973 -7.698 -18.771 1.00 93.38 71 ALA A N 1
ATOM 562 C CA . ALA A 1 71 ? 12.123 -7.676 -20.229 1.00 93.38 71 ALA A CA 1
ATOM 563 C C . ALA A 1 71 ? 12.587 -6.313 -20.776 1.00 93.38 71 ALA A C 1
ATOM 565 O O . ALA A 1 71 ? 13.023 -6.230 -21.926 1.00 93.38 71 ALA A O 1
ATOM 566 N N . GLY A 1 72 ? 12.491 -5.248 -19.975 1.00 95.88 72 GLY A N 1
ATOM 567 C CA . GLY A 1 72 ? 12.919 -3.902 -20.341 1.00 95.88 72 GLY A CA 1
ATOM 568 C C . GLY A 1 72 ? 12.291 -2.829 -19.456 1.00 95.88 72 GLY A C 1
ATOM 569 O O . GLY A 1 72 ? 11.844 -3.105 -18.345 1.00 95.88 72 GLY A O 1
ATOM 570 N N . ARG A 1 73 ? 12.249 -1.591 -19.953 1.00 96.62 73 ARG A N 1
ATOM 571 C CA . ARG A 1 73 ? 11.616 -0.454 -19.277 1.00 96.62 73 ARG A CA 1
ATOM 572 C C . ARG A 1 73 ? 10.104 -0.672 -19.172 1.00 96.62 73 ARG A C 1
ATOM 574 O O . ARG A 1 73 ? 9.462 -0.768 -20.223 1.00 96.62 73 ARG A O 1
ATOM 581 N N . PRO A 1 74 ? 9.526 -0.710 -17.958 1.00 97.31 74 PRO A N 1
ATOM 582 C CA . PRO A 1 74 ? 8.091 -0.896 -17.792 1.00 97.31 74 PRO A CA 1
ATOM 583 C C . PRO A 1 74 ? 7.314 0.298 -18.354 1.00 97.31 74 PRO A C 1
ATOM 585 O O . PRO A 1 74 ? 7.807 1.426 -18.384 1.00 97.31 74 PRO A O 1
ATOM 588 N N . ALA A 1 75 ? 6.080 0.045 -18.780 1.00 97.50 75 ALA A N 1
ATOM 589 C CA . ALA A 1 75 ? 5.168 1.081 -19.257 1.00 97.50 75 ALA A CA 1
ATOM 590 C C . ALA A 1 75 ? 4.547 1.890 -18.110 1.00 97.50 75 ALA A C 1
ATOM 592 O O . ALA A 1 75 ? 4.137 3.025 -18.312 1.00 97.50 75 ALA A O 1
ATOM 593 N N . LEU A 1 76 ? 4.470 1.304 -16.914 1.00 98.50 76 LEU A N 1
ATOM 594 C CA . LEU A 1 76 ? 3.920 1.921 -15.711 1.00 98.50 76 LEU A CA 1
ATOM 595 C C . LEU A 1 76 ? 4.552 1.278 -14.477 1.00 98.50 76 LEU A C 1
ATOM 597 O O . LEU A 1 76 ? 4.731 0.059 -14.434 1.00 98.50 76 LEU A O 1
ATOM 601 N N . CYS A 1 77 ? 4.807 2.084 -13.450 1.00 98.44 77 CYS A N 1
ATOM 602 C CA . CYS A 1 77 ? 5.061 1.597 -12.099 1.00 98.44 77 CYS A CA 1
ATOM 603 C C . CYS A 1 77 ? 3.797 1.738 -11.245 1.00 98.44 77 CYS A C 1
ATOM 605 O O . CYS A 1 77 ? 3.327 2.850 -10.990 1.00 98.44 77 CYS A O 1
ATOM 607 N N . TRP A 1 78 ? 3.266 0.618 -10.765 1.00 98.62 78 TRP A N 1
ATOM 608 C CA . TRP A 1 78 ? 2.176 0.586 -9.796 1.00 98.62 78 TRP A CA 1
ATOM 609 C C . TRP A 1 78 ? 2.731 0.336 -8.391 1.00 98.62 78 TRP A C 1
ATOM 611 O O . TRP A 1 78 ? 3.275 -0.726 -8.090 1.00 98.62 78 TRP A O 1
ATOM 621 N N . VAL A 1 79 ? 2.599 1.333 -7.520 1.00 98.31 79 VAL A N 1
ATOM 622 C CA . VAL A 1 79 ? 3.115 1.298 -6.148 1.00 98.31 79 VAL A CA 1
ATOM 623 C C . VAL A 1 79 ? 1.995 0.898 -5.190 1.00 98.31 79 VAL A C 1
ATOM 625 O O . VAL A 1 79 ? 1.005 1.623 -5.065 1.00 98.31 79 VAL A O 1
ATOM 628 N N . VAL A 1 80 ? 2.159 -0.244 -4.511 1.00 96.56 80 VAL A N 1
ATOM 629 C CA . VAL A 1 80 ? 1.133 -0.850 -3.635 1.00 96.56 80 VAL A CA 1
ATOM 630 C C . VAL A 1 80 ? 1.378 -0.647 -2.136 1.00 96.56 80 VAL A C 1
ATOM 632 O O . VAL A 1 80 ? 0.490 -0.924 -1.333 1.00 96.56 80 VAL A O 1
ATOM 635 N N . SER A 1 81 ? 2.558 -0.160 -1.747 1.00 95.25 81 SER A N 1
ATOM 636 C CA . SER A 1 81 ? 2.886 0.214 -0.364 1.00 95.25 81 SER A CA 1
ATOM 637 C C . SER A 1 81 ? 3.891 1.364 -0.334 1.00 95.25 81 SER A C 1
ATOM 639 O O . SER A 1 81 ? 4.536 1.667 -1.344 1.00 95.25 81 SER A O 1
ATOM 641 N N . THR A 1 82 ? 4.079 1.969 0.837 1.00 95.12 82 THR A N 1
ATOM 642 C CA . THR A 1 82 ? 5.062 3.044 1.049 1.00 95.12 82 THR A CA 1
ATOM 643 C C . THR A 1 82 ? 6.474 2.643 0.630 1.00 95.12 82 THR A C 1
ATOM 645 O O . THR A 1 82 ? 7.219 3.464 0.093 1.00 95.12 82 THR A O 1
ATOM 648 N N . ALA A 1 83 ? 6.838 1.372 0.822 1.00 95.12 83 ALA A N 1
ATOM 649 C CA . ALA A 1 83 ? 8.178 0.873 0.534 1.00 95.12 83 ALA A CA 1
ATOM 650 C C . ALA A 1 83 ? 8.556 0.981 -0.955 1.00 95.12 83 ALA A C 1
ATOM 652 O O . ALA A 1 83 ? 9.732 1.039 -1.285 1.00 95.12 83 ALA A O 1
ATOM 653 N N . GLY A 1 84 ? 7.585 1.033 -1.871 1.00 97.25 84 GLY A N 1
ATOM 654 C CA . GLY A 1 84 ? 7.871 1.113 -3.307 1.00 97.25 84 GLY A CA 1
ATOM 655 C C . GLY A 1 84 ? 8.149 2.523 -3.824 1.00 97.25 84 GLY A C 1
ATOM 656 O O . GLY A 1 84 ? 8.585 2.677 -4.963 1.00 97.25 84 GLY A O 1
ATOM 657 N N . ILE A 1 85 ? 7.884 3.562 -3.024 1.00 97.19 85 ILE A N 1
ATOM 658 C CA . ILE A 1 85 ? 7.869 4.954 -3.500 1.00 97.19 85 ILE A CA 1
ATOM 659 C C . ILE A 1 85 ? 9.255 5.414 -3.958 1.00 97.19 85 ILE A C 1
ATOM 661 O O . ILE A 1 85 ? 9.357 6.098 -4.976 1.00 97.19 85 ILE A O 1
ATOM 665 N N . ALA A 1 86 ? 10.315 5.056 -3.232 1.00 96.94 86 ALA A N 1
ATOM 666 C CA . ALA A 1 86 ? 11.668 5.501 -3.556 1.00 96.94 86 ALA A CA 1
ATOM 667 C C . ALA A 1 86 ? 12.139 4.926 -4.905 1.00 96.94 86 ALA A C 1
ATOM 669 O O . ALA A 1 86 ? 12.472 5.681 -5.818 1.00 96.94 86 ALA A O 1
ATOM 670 N N . ALA A 1 87 ? 12.025 3.606 -5.076 1.00 97.81 87 ALA A N 1
ATOM 671 C CA . ALA A 1 87 ? 12.333 2.920 -6.330 1.00 97.81 87 ALA A CA 1
ATOM 672 C C . ALA A 1 87 ? 11.484 3.440 -7.508 1.00 97.81 87 ALA A C 1
ATOM 674 O O . ALA A 1 87 ? 11.991 3.660 -8.609 1.00 97.81 87 ALA A O 1
ATOM 675 N N . ALA A 1 88 ? 10.197 3.710 -7.269 1.00 97.88 88 ALA A N 1
ATOM 676 C CA . ALA A 1 88 ? 9.304 4.275 -8.274 1.00 97.88 88 ALA A CA 1
ATOM 677 C C . ALA A 1 88 ? 9.763 5.669 -8.728 1.00 97.88 88 ALA A C 1
ATOM 679 O O . ALA A 1 88 ? 9.817 5.941 -9.925 1.00 97.88 88 ALA A O 1
ATOM 680 N N . ARG A 1 89 ? 10.150 6.544 -7.791 1.00 97.19 89 ARG A N 1
ATOM 681 C CA . ARG A 1 89 ? 10.668 7.884 -8.113 1.00 97.19 89 ARG A CA 1
ATOM 682 C C . ARG A 1 89 ? 11.931 7.821 -8.961 1.00 97.19 89 ARG A C 1
ATOM 684 O O . ARG A 1 89 ? 12.012 8.547 -9.944 1.00 97.19 89 ARG A O 1
ATOM 691 N N . VAL A 1 90 ? 12.849 6.898 -8.669 1.00 96.69 90 VAL A N 1
ATOM 692 C CA . VAL A 1 90 ? 14.031 6.668 -9.519 1.00 96.69 90 VAL A CA 1
ATOM 693 C C . VAL A 1 90 ? 13.616 6.334 -10.955 1.00 96.69 90 VAL A C 1
ATOM 695 O O . VAL A 1 90 ? 14.150 6.920 -11.898 1.00 96.69 90 VAL A O 1
ATOM 698 N N . LEU A 1 91 ? 12.636 5.441 -11.137 1.00 97.06 91 LEU A N 1
ATOM 699 C CA . LEU A 1 91 ? 12.135 5.069 -12.465 1.00 97.06 91 LEU A CA 1
ATOM 700 C C . LEU A 1 91 ? 11.457 6.230 -13.202 1.00 97.06 91 LEU A C 1
ATOM 702 O O . LEU A 1 91 ? 11.643 6.406 -14.408 1.00 97.06 91 LEU A O 1
ATOM 706 N N . ASN A 1 92 ? 10.708 7.046 -12.470 1.00 97.50 92 ASN A N 1
ATOM 707 C CA . ASN A 1 92 ? 10.027 8.214 -13.005 1.00 97.50 92 ASN A CA 1
ATOM 708 C C . ASN A 1 92 ? 10.988 9.325 -13.436 1.00 97.50 92 ASN A C 1
ATOM 710 O O . ASN A 1 92 ? 10.834 9.885 -14.520 1.00 97.50 92 ASN A O 1
ATOM 714 N N . GLU A 1 93 ? 11.986 9.619 -12.605 1.00 96.25 93 GLU A N 1
ATOM 715 C CA . GLU A 1 93 ? 12.938 10.709 -12.819 1.00 96.25 93 GLU A CA 1
ATOM 716 C C . GLU A 1 93 ? 13.984 10.347 -13.878 1.00 96.25 93 GLU A C 1
ATOM 718 O O . GLU A 1 93 ? 14.283 11.160 -14.750 1.00 96.25 93 GLU A O 1
ATOM 723 N N . LYS A 1 94 ? 14.529 9.123 -13.837 1.00 95.88 94 LYS A N 1
ATOM 724 C CA . LYS A 1 94 ? 15.611 8.710 -14.746 1.00 95.88 94 LYS A CA 1
ATOM 725 C C . LYS A 1 94 ? 15.115 8.159 -16.079 1.00 95.88 94 LYS A C 1
ATOM 727 O O . LYS A 1 94 ? 15.777 8.350 -17.095 1.00 95.88 94 LYS A O 1
ATOM 732 N N . TYR A 1 95 ? 13.978 7.462 -16.086 1.00 94.69 95 TYR A N 1
ATOM 733 C CA . TYR A 1 95 ? 13.516 6.710 -17.259 1.00 94.69 95 TYR A CA 1
ATOM 734 C C . TYR A 1 95 ? 12.154 7.168 -17.781 1.00 94.69 95 TYR A C 1
ATOM 736 O O . TYR A 1 95 ? 11.636 6.555 -18.716 1.00 94.69 95 TYR A O 1
ATOM 744 N N . ALA A 1 96 ? 11.600 8.245 -17.215 1.00 95.25 96 ALA A N 1
ATOM 745 C CA . ALA A 1 96 ? 10.308 8.816 -17.580 1.00 95.25 96 ALA A CA 1
ATOM 746 C C . ALA A 1 96 ? 9.133 7.822 -17.483 1.00 95.25 96 ALA A C 1
ATOM 748 O O . ALA A 1 96 ? 8.150 7.947 -18.208 1.00 95.25 96 ALA A O 1
ATOM 749 N N . VAL A 1 97 ? 9.223 6.831 -16.589 1.00 97.38 97 VAL A N 1
ATOM 750 C CA . VAL A 1 97 ? 8.138 5.862 -16.378 1.00 97.38 97 VAL A CA 1
ATOM 751 C C . VAL A 1 97 ? 7.030 6.514 -15.537 1.00 97.38 97 VAL A C 1
ATOM 753 O O . VAL A 1 97 ? 7.324 7.002 -14.440 1.00 97.38 97 VAL A O 1
ATOM 756 N N . PRO A 1 98 ? 5.764 6.539 -15.988 1.00 98.12 98 PRO A N 1
ATOM 757 C CA . PRO A 1 98 ? 4.664 7.081 -15.194 1.00 98.12 98 PRO A CA 1
ATOM 758 C C . PRO A 1 98 ? 4.444 6.272 -13.911 1.00 98.12 98 PRO A C 1
ATOM 760 O O . PRO A 1 98 ? 4.769 5.082 -13.842 1.00 98.12 98 PRO A O 1
ATOM 763 N N . LEU A 1 99 ? 3.883 6.920 -12.887 1.00 97.94 99 LEU A N 1
ATOM 764 C CA . LEU A 1 99 ? 3.651 6.322 -11.571 1.00 97.94 99 LEU A CA 1
ATOM 765 C C . LEU A 1 99 ? 2.174 6.332 -11.199 1.00 97.94 99 LEU A C 1
ATOM 767 O O . LEU A 1 99 ? 1.497 7.354 -11.297 1.00 97.94 99 LEU A O 1
ATOM 771 N N . LEU A 1 100 ? 1.712 5.213 -10.651 1.00 98.31 100 LEU A N 1
ATOM 772 C CA . LEU A 1 100 ? 0.415 5.111 -10.002 1.00 98.31 100 LEU A CA 1
ATOM 773 C C . LEU A 1 100 ? 0.589 4.674 -8.545 1.00 98.31 100 LEU A C 1
ATOM 775 O O . LEU A 1 100 ? 0.856 3.507 -8.261 1.00 98.31 100 LEU A O 1
ATOM 779 N N . LEU A 1 101 ? 0.404 5.612 -7.617 1.00 97.94 101 LEU A N 1
ATOM 780 C CA . LEU A 1 101 ? 0.461 5.383 -6.177 1.00 97.94 101 LEU A CA 1
ATOM 781 C C . LEU A 1 101 ? -0.946 5.094 -5.652 1.00 97.94 101 LEU A C 1
ATOM 783 O O . LEU A 1 101 ? -1.708 6.015 -5.358 1.00 97.94 101 LEU A O 1
ATOM 787 N N . SER A 1 102 ? -1.328 3.819 -5.563 1.00 95.75 102 SER A N 1
ATOM 788 C CA . SER A 1 102 ? -2.673 3.477 -5.085 1.00 95.75 102 SER A CA 1
ATOM 789 C C . SER A 1 102 ? -2.822 2.029 -4.628 1.00 95.75 102 SER A C 1
ATOM 791 O O . SER A 1 102 ? -2.308 1.105 -5.258 1.00 95.75 102 SER A O 1
ATOM 793 N N . CYS A 1 103 ? -3.623 1.840 -3.579 1.00 95.94 103 CYS A N 1
ATOM 794 C CA . CYS A 1 103 ? -4.213 0.560 -3.208 1.00 95.94 103 CYS A CA 1
ATOM 795 C C . CYS A 1 103 ? -5.728 0.628 -3.508 1.00 95.94 103 CYS A C 1
ATOM 797 O O . CYS A 1 103 ? -6.453 1.303 -2.775 1.00 95.94 103 CYS A O 1
ATOM 799 N N . PRO A 1 104 ? -6.215 0.034 -4.615 1.00 97.06 104 PRO A N 1
ATOM 800 C CA . PRO A 1 104 ? -7.565 0.275 -5.132 1.00 97.06 104 PRO A CA 1
ATOM 801 C C . PRO A 1 104 ? -8.662 -0.509 -4.392 1.00 97.06 104 PRO A C 1
ATOM 803 O O . PRO A 1 104 ? -9.317 -1.375 -4.967 1.00 97.06 104 PRO A O 1
ATOM 806 N N . VAL A 1 105 ? -8.858 -0.221 -3.106 1.00 96.75 105 VAL A N 1
ATOM 807 C CA . VAL A 1 105 ? -9.873 -0.894 -2.284 1.00 96.75 105 VAL A CA 1
ATOM 808 C C . VAL A 1 105 ? -11.271 -0.346 -2.584 1.00 96.75 105 VAL A C 1
ATOM 810 O O . VAL A 1 105 ? -11.490 0.865 -2.608 1.00 96.75 105 VAL A O 1
ATOM 813 N N . GLY A 1 106 ? -12.236 -1.249 -2.768 1.00 95.19 106 GLY A N 1
ATOM 814 C CA . GLY A 1 106 ? -13.627 -0.902 -3.058 1.00 95.19 106 GLY A CA 1
ATOM 815 C C . GLY A 1 106 ? -13.881 -0.571 -4.532 1.00 95.19 106 GLY A C 1
ATOM 816 O O . GLY A 1 106 ? -12.966 -0.338 -5.325 1.00 95.19 106 GLY A O 1
ATOM 817 N N . GLU A 1 107 ? -15.157 -0.560 -4.917 1.00 93.81 107 GLU A N 1
ATOM 818 C CA . GLU A 1 107 ? -15.563 -0.453 -6.323 1.00 93.81 107 GLU A CA 1
ATOM 819 C C . GLU A 1 107 ? -15.139 0.879 -6.957 1.00 93.81 107 GLU A C 1
ATOM 821 O O . GLU A 1 107 ? -14.611 0.903 -8.075 1.00 93.81 107 GLU A O 1
ATOM 826 N N . HIS A 1 108 ? -15.309 1.989 -6.229 1.00 94.75 108 HIS A N 1
ATOM 827 C CA . HIS A 1 108 ? -14.952 3.315 -6.729 1.00 94.75 108 HIS A CA 1
ATOM 828 C C . HIS A 1 108 ? -13.452 3.422 -7.038 1.00 94.75 108 HIS A C 1
ATOM 830 O O . HIS A 1 108 ? -13.072 3.792 -8.154 1.00 94.75 108 HIS A O 1
ATOM 836 N N . ALA A 1 109 ? -12.596 3.034 -6.086 1.00 96.38 109 ALA A N 1
ATOM 837 C CA . ALA A 1 109 ? -11.148 3.091 -6.265 1.00 96.38 109 ALA A CA 1
ATOM 838 C C . ALA A 1 109 ? -10.675 2.124 -7.359 1.00 96.38 109 ALA A C 1
ATOM 840 O O . ALA A 1 109 ? -9.821 2.496 -8.161 1.00 96.38 109 ALA A O 1
ATOM 841 N N . MET A 1 110 ? -11.259 0.923 -7.455 1.00 97.94 110 MET A N 1
ATOM 842 C CA . MET A 1 110 ? -10.949 -0.038 -8.519 1.00 97.94 110 MET A CA 1
ATOM 843 C C . MET A 1 110 ? -11.293 0.508 -9.909 1.00 97.94 110 MET A C 1
ATOM 845 O O . MET A 1 110 ? -10.494 0.398 -10.843 1.00 97.94 110 MET A O 1
ATOM 849 N N . LYS A 1 111 ? -12.449 1.164 -10.062 1.00 97.19 111 LYS A N 1
ATOM 850 C CA . LYS A 1 111 ? -12.835 1.815 -11.322 1.00 97.19 111 LYS A CA 1
ATOM 851 C C . LYS A 1 111 ? -11.867 2.938 -11.701 1.00 97.19 111 LYS A C 1
ATOM 853 O O . LYS A 1 111 ? -11.438 3.009 -12.854 1.00 97.19 111 LYS A O 1
ATOM 858 N N . MET A 1 112 ? -11.502 3.793 -10.744 1.00 97.06 112 MET A N 1
ATOM 859 C CA . MET A 1 112 ? -10.513 4.855 -10.963 1.00 97.06 112 MET A CA 1
ATOM 860 C C . MET A 1 112 ? -9.135 4.291 -11.309 1.00 97.06 112 MET A C 1
ATOM 862 O O . MET A 1 112 ? -8.478 4.789 -12.219 1.00 97.06 112 MET A O 1
ATOM 866 N N . TRP A 1 113 ? -8.713 3.233 -10.622 1.00 98.38 113 TRP A N 1
ATOM 867 C CA . TRP A 1 113 ? -7.446 2.559 -10.872 1.00 98.38 113 TRP A CA 1
ATOM 868 C C . TRP A 1 113 ? -7.380 1.998 -12.288 1.00 98.38 113 TRP A C 1
ATOM 870 O O . TRP A 1 113 ? -6.438 2.311 -13.005 1.00 98.38 113 TRP A O 1
ATOM 880 N N . ARG A 1 114 ? -8.412 1.277 -12.747 1.00 98.56 114 ARG A N 1
ATOM 881 C CA . ARG A 1 114 ? -8.478 0.753 -14.124 1.00 98.56 114 ARG A CA 1
ATOM 882 C C . ARG A 1 114 ? -8.319 1.850 -15.172 1.00 98.56 114 ARG A C 1
ATOM 884 O O . ARG A 1 114 ? -7.539 1.689 -16.112 1.00 98.56 114 ARG A O 1
ATOM 891 N N . LYS A 1 115 ? -9.027 2.967 -14.976 1.00 98.00 115 LYS A N 1
ATOM 892 C CA . LYS A 1 115 ? -8.931 4.156 -15.830 1.00 98.00 115 LYS A CA 1
ATOM 893 C C . LYS A 1 115 ? -7.512 4.732 -15.819 1.00 98.00 115 LYS A C 1
ATOM 895 O O . LYS A 1 115 ? -6.936 4.947 -16.878 1.00 98.00 115 LYS A O 1
ATOM 900 N N . ASN A 1 116 ? -6.929 4.931 -14.638 1.00 98.00 116 ASN A N 1
ATOM 901 C CA . ASN A 1 116 ? -5.580 5.478 -14.495 1.00 98.00 116 ASN A CA 1
ATOM 902 C C . ASN A 1 116 ? -4.517 4.574 -15.117 1.00 98.00 116 ASN A C 1
ATOM 904 O O . ASN A 1 116 ? -3.647 5.075 -15.816 1.00 98.00 116 ASN A O 1
ATOM 908 N N . VAL A 1 117 ? -4.591 3.257 -14.910 1.00 98.25 117 VAL A N 1
ATOM 909 C CA . VAL A 1 117 ? -3.658 2.314 -15.537 1.00 98.25 117 VAL A CA 1
ATOM 910 C C . VAL A 1 117 ? -3.748 2.413 -17.055 1.00 98.25 117 VAL A C 1
ATOM 912 O O . VAL A 1 117 ? -2.717 2.524 -17.711 1.00 98.25 117 VAL A O 1
ATOM 915 N N . GLN A 1 118 ? -4.961 2.415 -17.614 1.00 97.50 118 GLN A N 1
ATOM 916 C CA . GLN A 1 118 ? -5.155 2.519 -19.058 1.00 97.50 118 GLN A CA 1
ATOM 917 C C . GLN A 1 118 ? -4.602 3.836 -19.619 1.00 97.50 118 GLN A C 1
ATOM 919 O O . GLN A 1 118 ? -3.929 3.826 -20.646 1.00 97.50 118 GLN A O 1
ATOM 924 N N . GLU A 1 119 ? -4.883 4.964 -18.970 1.00 97.44 119 GLU A N 1
ATOM 925 C CA . GLU A 1 119 ? -4.431 6.278 -19.433 1.00 97.44 119 GLU A CA 1
ATOM 926 C C . GLU A 1 119 ? -2.911 6.435 -19.316 1.00 97.44 119 GLU A C 1
ATOM 928 O O . GLU A 1 119 ? -2.277 6.860 -20.277 1.00 97.44 119 GLU A O 1
ATOM 933 N N . LEU A 1 120 ? -2.313 6.027 -18.192 1.00 97.75 120 LEU A N 1
ATOM 934 C CA . LEU A 1 120 ? -0.867 6.128 -17.971 1.00 97.75 120 LEU A CA 1
ATOM 935 C C . LEU A 1 120 ? -0.069 5.168 -18.860 1.00 97.75 120 LEU A C 1
ATOM 937 O O . LEU A 1 120 ? 0.993 5.525 -19.344 1.00 97.75 120 LEU A O 1
ATOM 941 N N . CYS A 1 121 ? -0.581 3.968 -19.143 1.00 96.00 121 CYS A N 1
ATOM 942 C CA . CYS A 1 121 ? 0.092 3.044 -20.065 1.00 96.00 121 CYS A CA 1
ATOM 943 C C . CYS A 1 121 ? 0.123 3.547 -21.519 1.00 96.00 121 CYS A C 1
ATOM 945 O O . CYS A 1 121 ? 0.908 3.035 -22.320 1.00 96.00 121 CYS A O 1
ATOM 947 N N . ASN A 1 122 ? -0.750 4.500 -21.862 1.00 90.50 122 ASN A N 1
ATOM 948 C CA . ASN A 1 122 ? -0.823 5.139 -23.175 1.00 90.50 122 ASN A CA 1
ATOM 949 C C . ASN A 1 122 ? -0.238 6.559 -23.176 1.00 90.50 122 ASN A C 1
ATOM 951 O O . ASN A 1 122 ? -0.264 7.215 -24.218 1.00 90.50 122 ASN A O 1
ATOM 955 N N . SER A 1 123 ? 0.246 7.059 -22.035 1.00 85.31 123 SER A N 1
ATOM 956 C CA . SER A 1 123 ? 0.833 8.390 -21.966 1.00 85.31 123 SER A CA 1
ATOM 957 C C . SER A 1 123 ? 2.292 8.359 -22.423 1.00 85.31 123 SER A C 1
ATOM 959 O O . SER A 1 123 ? 3.026 7.397 -22.206 1.00 85.31 123 SER A O 1
ATOM 961 N N . GLU A 1 124 ? 2.730 9.440 -23.068 1.00 79.69 124 GLU A N 1
ATOM 962 C CA . GLU A 1 124 ? 4.143 9.659 -23.416 1.00 79.69 124 GLU A CA 1
ATOM 963 C C . GLU A 1 124 ? 4.881 10.469 -22.334 1.00 79.69 124 GLU A C 1
ATOM 965 O O . GLU A 1 124 ? 5.992 10.951 -22.548 1.00 79.69 124 GLU A O 1
ATOM 970 N N . ASN A 1 125 ? 4.251 10.661 -21.172 1.00 85.88 125 ASN A N 1
ATOM 971 C CA . ASN A 1 125 ? 4.768 11.468 -20.075 1.00 85.88 125 ASN A CA 1
ATOM 972 C C . ASN A 1 125 ? 5.035 10.617 -18.826 1.00 85.88 125 ASN A C 1
ATOM 974 O O . ASN A 1 125 ? 4.527 9.510 -18.665 1.00 85.88 125 ASN A O 1
ATOM 978 N N . ASN A 1 126 ? 5.802 11.181 -17.901 1.00 90.75 126 ASN A N 1
ATOM 979 C CA . ASN A 1 126 ? 6.106 10.576 -16.611 1.00 90.75 126 ASN A CA 1
ATOM 980 C C . ASN A 1 126 ? 5.105 11.032 -15.532 1.00 90.75 126 ASN A C 1
ATOM 982 O O . ASN A 1 126 ? 5.490 11.348 -14.407 1.00 90.75 126 ASN A O 1
ATOM 986 N N . GLU A 1 127 ? 3.815 11.110 -15.877 1.00 96.81 127 GLU A N 1
ATOM 987 C CA . GLU A 1 127 ? 2.771 11.578 -14.961 1.00 96.81 127 GLU A CA 1
ATOM 988 C C . GLU A 1 127 ? 2.719 10.722 -13.684 1.00 96.81 127 GLU A C 1
ATOM 990 O O . GLU A 1 127 ? 2.854 9.497 -13.714 1.00 96.81 127 GLU A O 1
ATOM 995 N N . ILE A 1 128 ? 2.507 11.390 -12.549 1.00 96.62 128 ILE A N 1
ATOM 996 C CA . ILE A 1 128 ? 2.323 10.760 -11.245 1.00 96.62 128 ILE A CA 1
ATOM 997 C C . ILE A 1 128 ? 0.861 10.928 -10.843 1.00 96.62 128 ILE A C 1
ATOM 999 O O . ILE A 1 128 ? 0.399 12.046 -10.616 1.00 96.62 128 ILE A O 1
ATOM 1003 N N . ARG A 1 129 ? 0.140 9.814 -10.704 1.00 96.94 129 ARG A N 1
ATOM 1004 C CA . ARG A 1 129 ? -1.223 9.788 -10.160 1.00 96.94 129 ARG A CA 1
ATOM 1005 C C . ARG A 1 129 ? -1.253 9.073 -8.829 1.00 96.94 129 ARG A C 1
ATOM 1007 O O . ARG A 1 129 ? -0.536 8.098 -8.612 1.00 96.94 129 ARG A O 1
ATOM 1014 N N . GLN A 1 130 ? -2.126 9.539 -7.949 1.00 95.88 130 GLN A N 1
ATOM 1015 C CA . GLN A 1 130 ? -2.241 9.014 -6.599 1.00 95.88 130 GLN A CA 1
ATOM 1016 C C . GLN A 1 130 ? -3.697 8.901 -6.155 1.00 95.88 130 GLN A C 1
ATOM 1018 O O . GLN A 1 130 ? -4.537 9.704 -6.561 1.00 95.88 130 GLN A O 1
ATOM 1023 N N . LEU A 1 131 ? -3.984 7.903 -5.321 1.00 92.31 131 LEU A N 1
ATOM 1024 C CA . LEU A 1 131 ? -5.270 7.766 -4.644 1.00 92.31 131 LEU A CA 1
ATOM 1025 C C . LEU A 1 131 ? -5.242 8.537 -3.321 1.00 92.31 131 LEU A C 1
ATOM 1027 O O . LEU A 1 131 ? -4.366 8.317 -2.488 1.00 92.31 131 LEU A O 1
ATOM 1031 N N . CYS A 1 132 ? -6.230 9.402 -3.116 1.00 87.94 132 CYS A N 1
ATOM 1032 C CA . CYS A 1 132 ? -6.518 10.028 -1.831 1.00 87.94 132 CYS A CA 1
ATOM 1033 C C . CYS A 1 132 ? -8.022 10.307 -1.704 1.00 87.94 132 CYS A C 1
ATOM 1035 O O . CYS A 1 132 ? -8.753 10.358 -2.701 1.00 87.94 132 CYS A O 1
ATOM 1037 N N . ILE A 1 133 ? -8.492 10.495 -0.470 1.00 86.12 133 ILE A N 1
ATOM 1038 C CA . ILE A 1 133 ? -9.852 10.978 -0.212 1.00 86.12 133 ILE A CA 1
ATOM 1039 C C . ILE A 1 133 ? -9.994 12.380 -0.817 1.00 86.12 133 ILE A C 1
ATOM 1041 O O . ILE A 1 133 ? -9.216 13.280 -0.498 1.00 86.12 133 ILE A O 1
ATOM 1045 N N . HIS A 1 134 ? -10.984 12.552 -1.692 1.00 81.00 134 HIS A N 1
A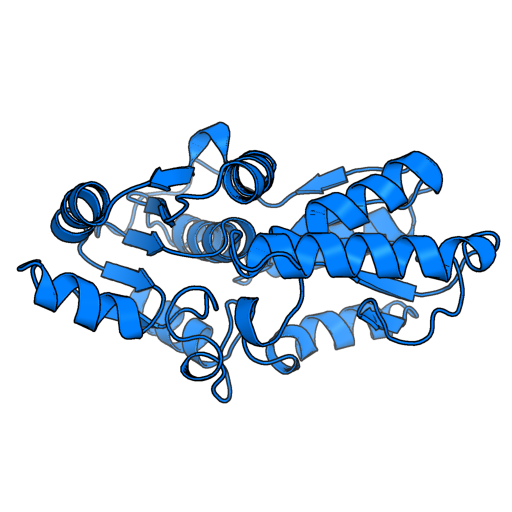TOM 1046 C CA . HIS A 1 134 ? -11.177 13.783 -2.464 1.00 81.00 134 HIS A CA 1
ATOM 1047 C C . HIS A 1 134 ? -12.638 14.261 -2.507 1.00 81.00 134 HIS A C 1
ATOM 1049 O O . HIS A 1 134 ? -12.877 15.461 -2.631 1.00 81.00 134 HIS A O 1
ATOM 1055 N N . ASN A 1 135 ? -13.621 13.363 -2.380 1.00 82.12 135 ASN A N 1
ATOM 1056 C CA . ASN A 1 135 ? -15.037 13.716 -2.446 1.00 82.12 135 ASN A CA 1
ATOM 1057 C C . ASN A 1 135 ? -15.630 13.985 -1.053 1.00 82.12 135 ASN A C 1
ATOM 1059 O O . ASN A 1 135 ? -16.231 13.108 -0.440 1.00 82.12 135 ASN A O 1
ATOM 1063 N N . TYR A 1 136 ? -15.473 15.212 -0.560 1.00 81.81 136 TYR A N 1
ATOM 1064 C CA . TYR A 1 136 ? -15.961 15.616 0.765 1.00 81.81 136 TYR A CA 1
ATOM 1065 C C . TYR A 1 136 ? -17.462 15.943 0.822 1.00 81.81 136 TYR A C 1
ATOM 1067 O O . TYR A 1 136 ? -17.945 16.326 1.881 1.00 81.81 136 TYR A O 1
ATOM 1075 N N . SER A 1 137 ? -18.195 15.830 -0.293 1.00 86.75 137 SER A N 1
ATOM 1076 C CA . SER A 1 137 ? -19.641 16.094 -0.331 1.00 86.75 137 SER A CA 1
ATOM 1077 C C . SER A 1 137 ? -20.500 14.840 -0.181 1.00 86.75 137 SER A C 1
ATOM 1079 O O . SER A 1 137 ? -21.715 14.927 -0.336 1.00 86.75 137 SER A O 1
ATOM 1081 N N . ILE A 1 138 ? -19.887 13.677 0.055 1.00 90.50 138 ILE A N 1
ATOM 1082 C CA . ILE A 1 138 ? -20.610 12.455 0.424 1.00 90.50 138 ILE A CA 1
ATOM 1083 C C . ILE A 1 138 ? -21.334 12.712 1.749 1.00 90.50 138 ILE A C 1
ATOM 1085 O O . ILE A 1 138 ? -20.828 13.446 2.595 1.00 90.50 138 ILE A O 1
ATOM 1089 N N . GLU A 1 139 ? -22.552 12.194 1.886 1.00 91.69 139 GLU A N 1
ATOM 1090 C CA . GLU A 1 139 ? -23.330 12.332 3.115 1.00 91.69 139 GLU A CA 1
ATOM 1091 C C . GLU A 1 139 ? -22.784 11.391 4.189 1.00 91.69 139 GLU A C 1
ATOM 1093 O O . GLU A 1 139 ? -22.454 10.239 3.913 1.00 91.69 139 GLU A O 1
ATOM 1098 N N . GLU A 1 140 ? -22.695 11.890 5.420 1.00 95.44 140 GLU A N 1
ATOM 1099 C CA . GLU A 1 140 ? -22.313 11.066 6.558 1.00 95.44 140 GLU A CA 1
ATOM 1100 C C . GLU A 1 140 ? -23.476 10.151 6.934 1.00 95.44 140 GLU A C 1
ATOM 1102 O O . GLU A 1 140 ? -24.540 10.623 7.339 1.00 95.44 140 GLU A O 1
ATOM 1107 N N . THR A 1 141 ? -23.266 8.844 6.843 1.00 95.31 141 THR A N 1
ATOM 1108 C CA . THR A 1 141 ? -24.272 7.841 7.217 1.00 95.31 141 THR A CA 1
ATOM 1109 C C . THR A 1 141 ? -23.865 7.039 8.445 1.00 95.31 141 THR A C 1
ATOM 1111 O O . THR A 1 141 ? -24.721 6.410 9.066 1.00 95.31 141 THR A O 1
ATOM 1114 N N . ASP A 1 142 ? -22.588 7.089 8.838 1.00 95.75 142 ASP A N 1
ATOM 1115 C CA . ASP A 1 142 ? -22.066 6.355 9.983 1.00 95.75 142 ASP A CA 1
ATOM 1116 C C . ASP A 1 142 ? -21.113 7.202 10.834 1.00 95.75 142 ASP A C 1
ATOM 1118 O O . ASP A 1 142 ? -20.120 7.745 10.348 1.00 95.75 142 ASP A O 1
ATOM 1122 N N . LYS A 1 143 ? -21.420 7.276 12.135 1.00 96.19 143 LYS A N 1
ATOM 1123 C CA . LYS A 1 143 ? -20.699 8.107 13.108 1.00 96.19 143 LYS A CA 1
ATOM 1124 C C . LYS A 1 143 ? -19.573 7.381 13.841 1.00 96.19 143 LYS A C 1
ATOM 1126 O O . LYS A 1 143 ? -18.907 7.996 14.673 1.00 96.19 143 LYS A O 1
ATOM 1131 N N . ARG A 1 144 ? -19.389 6.078 13.603 1.00 97.50 144 ARG A N 1
ATOM 1132 C CA . ARG A 1 144 ? -18.355 5.294 14.285 1.00 97.50 144 ARG A CA 1
ATOM 1133 C C . ARG A 1 144 ? -16.978 5.831 13.919 1.00 97.50 144 ARG A C 1
ATOM 1135 O O . ARG A 1 144 ? -16.670 6.052 12.748 1.00 97.50 144 ARG A O 1
ATOM 1142 N N . LYS A 1 145 ? -16.134 6.000 14.929 1.00 97.75 145 LYS A N 1
ATOM 1143 C CA . LYS A 1 145 ? -14.750 6.443 14.792 1.00 97.75 145 LYS A CA 1
ATOM 1144 C C . LYS A 1 145 ? -13.867 5.273 14.383 1.00 97.75 145 LYS A C 1
ATOM 1146 O O . LYS A 1 145 ? -13.759 4.277 15.103 1.00 97.75 145 LYS A O 1
ATOM 1151 N N . LEU A 1 146 ? -13.239 5.397 13.222 1.00 97.88 146 LEU A N 1
ATOM 1152 C CA . LEU A 1 146 ? -12.385 4.374 12.639 1.00 97.88 146 LEU A CA 1
ATOM 1153 C C . LEU A 1 146 ? -10.921 4.788 12.746 1.00 97.88 146 LEU A C 1
ATOM 1155 O O . LEU A 1 146 ? -10.520 5.828 12.218 1.00 97.88 146 LEU A O 1
ATOM 1159 N N . LEU A 1 147 ? -10.113 3.934 13.365 1.00 97.81 147 LEU A N 1
ATOM 1160 C CA . LEU A 1 147 ? -8.665 4.091 13.417 1.00 97.81 147 LEU A CA 1
ATOM 1161 C C . LEU A 1 147 ? -8.002 3.023 12.551 1.00 97.81 147 LEU A C 1
ATOM 1163 O O . LEU A 1 147 ? -8.207 1.829 12.754 1.00 97.81 147 LEU A O 1
ATOM 1167 N N . PHE A 1 148 ? -7.173 3.447 11.604 1.00 97.06 148 PHE A N 1
ATOM 1168 C CA . PHE A 1 148 ? -6.359 2.554 10.789 1.00 97.06 148 PHE A CA 1
ATOM 1169 C C . PHE A 1 148 ? -4.898 2.684 11.180 1.00 97.06 148 PHE A C 1
ATOM 1171 O O . PHE A 1 148 ? -4.343 3.778 11.133 1.00 97.06 148 PHE A O 1
ATOM 1178 N N . ILE A 1 149 ? -4.261 1.567 11.510 1.00 95.19 149 ILE A N 1
ATOM 1179 C CA . ILE A 1 149 ? -2.858 1.510 11.906 1.00 95.19 149 ILE A CA 1
ATOM 1180 C C . ILE A 1 149 ? -2.146 0.571 10.944 1.00 95.19 149 ILE A C 1
ATOM 1182 O O . ILE A 1 149 ? -2.416 -0.632 10.923 1.00 95.19 149 ILE A O 1
ATOM 1186 N N . GLY A 1 150 ? -1.264 1.115 10.113 1.00 93.12 150 GLY A N 1
ATOM 1187 C CA . GLY A 1 150 ? -0.659 0.321 9.055 1.00 93.12 150 GLY A CA 1
ATOM 1188 C C . GLY A 1 150 ? 0.191 1.111 8.076 1.00 93.12 150 GLY A C 1
ATOM 1189 O O . GLY A 1 150 ? 0.491 2.285 8.287 1.00 93.12 150 GLY A O 1
ATOM 1190 N N . ASP A 1 151 ? 0.535 0.462 6.961 1.00 93.44 151 ASP A N 1
ATOM 1191 C CA . ASP A 1 151 ? 1.188 1.129 5.841 1.00 93.44 151 ASP A CA 1
ATOM 1192 C C . ASP A 1 151 ? 0.248 2.211 5.270 1.00 93.44 151 ASP A C 1
ATOM 1194 O O . ASP A 1 151 ? -0.869 1.877 4.855 1.00 93.44 151 ASP A O 1
ATOM 1198 N N . PRO A 1 152 ? 0.672 3.489 5.217 1.00 93.50 152 PRO A N 1
ATOM 1199 C CA . PRO A 1 152 ? -0.206 4.590 4.827 1.00 93.50 152 PRO A CA 1
ATOM 1200 C C . PRO A 1 152 ? -0.859 4.448 3.448 1.00 93.50 152 PRO A C 1
ATOM 1202 O O . PRO A 1 152 ? -1.969 4.933 3.252 1.00 93.50 152 PRO A O 1
ATOM 1205 N N . MET A 1 153 ? -0.218 3.784 2.479 1.00 94.00 153 MET A N 1
ATOM 1206 C CA . MET A 1 153 ? -0.816 3.584 1.153 1.00 94.00 153 MET A CA 1
ATOM 1207 C C . MET A 1 153 ? -1.994 2.611 1.200 1.00 94.00 153 MET A C 1
ATOM 1209 O O . MET A 1 153 ? -3.001 2.810 0.515 1.00 94.00 153 MET A O 1
ATOM 1213 N N . GLN A 1 154 ? -1.869 1.548 1.993 1.00 94.56 154 GLN A N 1
ATOM 1214 C CA . GLN A 1 154 ? -2.915 0.539 2.138 1.00 94.56 154 G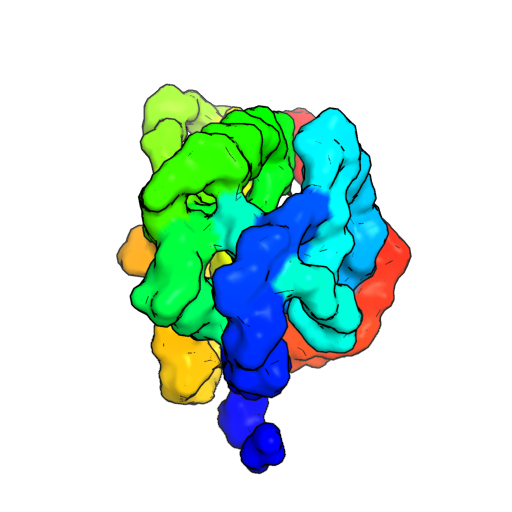LN A CA 1
ATOM 1215 C C . GLN A 1 154 ? -4.066 1.054 2.999 1.00 94.56 154 GLN A C 1
ATOM 1217 O O . GLN A 1 154 ? -5.231 0.911 2.622 1.00 94.56 154 GLN A O 1
ATOM 1222 N N . THR A 1 155 ? -3.750 1.702 4.124 1.00 96.00 155 THR A N 1
ATOM 1223 C CA . THR A 1 155 ? -4.767 2.274 5.011 1.00 96.00 155 THR A CA 1
ATOM 1224 C C . THR A 1 155 ? -5.515 3.425 4.343 1.00 96.00 155 THR A C 1
ATOM 1226 O O . THR A 1 155 ? -6.730 3.501 4.492 1.00 96.00 155 THR A O 1
ATOM 1229 N N . MET A 1 156 ? -4.855 4.238 3.507 1.00 95.81 156 MET A N 1
ATOM 1230 C CA . MET A 1 156 ? -5.526 5.235 2.661 1.00 95.81 156 MET A CA 1
ATOM 1231 C C . MET A 1 156 ? -6.526 4.595 1.691 1.00 95.81 156 MET A C 1
ATOM 1233 O O . MET A 1 156 ? -7.613 5.132 1.504 1.00 95.81 156 MET A O 1
ATOM 1237 N N . GLY A 1 157 ? -6.195 3.447 1.088 1.00 96.06 157 GLY A N 1
ATOM 1238 C CA . GLY A 1 157 ? -7.123 2.715 0.219 1.00 96.06 157 GLY A CA 1
ATOM 1239 C C . GLY A 1 157 ? -8.393 2.286 0.958 1.00 96.06 157 GLY A C 1
ATOM 1240 O O . GLY A 1 157 ? -9.502 2.535 0.488 1.00 96.06 157 GLY A O 1
ATOM 1241 N N . LEU A 1 158 ? -8.233 1.701 2.148 1.00 96.44 158 LEU A N 1
ATOM 1242 C CA . LEU A 1 158 ? -9.346 1.268 3.000 1.00 96.44 158 LEU A CA 1
ATOM 1243 C C . LEU A 1 158 ? -10.193 2.438 3.500 1.00 96.44 158 LEU A C 1
ATOM 1245 O O . LEU A 1 158 ? -11.419 2.399 3.417 1.00 96.44 158 LEU A O 1
ATOM 1249 N N . ALA A 1 159 ? -9.535 3.490 3.981 1.00 95.88 159 ALA A N 1
ATOM 1250 C CA . ALA A 1 159 ? -10.187 4.710 4.420 1.00 95.88 159 ALA A CA 1
ATOM 1251 C C . ALA A 1 159 ? 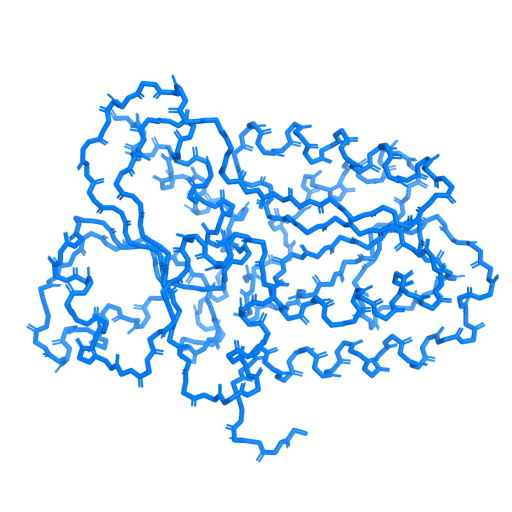-10.960 5.375 3.285 1.00 95.88 159 ALA A C 1
ATOM 1253 O O . ALA A 1 159 ? -12.097 5.782 3.480 1.00 95.88 159 ALA A O 1
ATOM 1254 N N . HIS A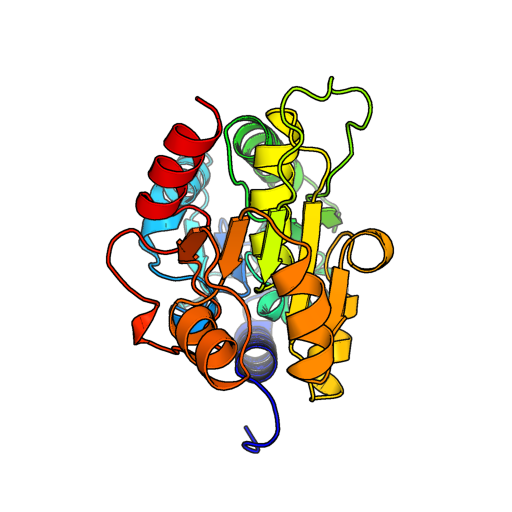 1 160 ? -10.385 5.432 2.085 1.00 96.06 160 HIS A N 1
ATOM 1255 C CA . HIS A 1 160 ? -11.082 5.917 0.904 1.00 96.06 160 HIS A CA 1
ATOM 1256 C C . HIS A 1 160 ? -12.324 5.070 0.594 1.00 96.06 160 HIS A C 1
ATOM 1258 O O . HIS A 1 160 ? -13.377 5.632 0.304 1.00 96.06 160 HIS A O 1
ATOM 1264 N N . ALA A 1 161 ? -12.238 3.739 0.679 1.00 96.12 161 ALA A N 1
ATOM 1265 C CA . ALA A 1 161 ? -13.398 2.875 0.472 1.00 96.12 161 ALA A CA 1
ATOM 1266 C C . ALA A 1 161 ? -14.527 3.190 1.467 1.00 96.12 161 ALA A C 1
ATOM 1268 O O . ALA A 1 161 ? -15.652 3.413 1.041 1.00 96.12 161 ALA A O 1
ATOM 1269 N N . LEU A 1 162 ? -14.224 3.283 2.766 1.00 96.19 162 LEU A N 1
ATOM 1270 C CA . LEU A 1 162 ? -15.230 3.566 3.798 1.00 96.19 162 LEU A CA 1
ATOM 1271 C C . LEU A 1 162 ? -15.730 5.015 3.782 1.00 96.19 162 LEU A C 1
ATOM 1273 O O . LEU A 1 162 ? -16.902 5.254 4.055 1.00 96.19 162 LEU A O 1
ATOM 1277 N N . TRP A 1 163 ? -14.893 5.975 3.390 1.00 95.31 163 TRP A N 1
ATOM 1278 C CA . TRP A 1 163 ? -15.326 7.352 3.152 1.00 95.31 163 TRP A CA 1
ATOM 1279 C C . TRP A 1 163 ? -16.441 7.405 2.102 1.00 95.31 163 TRP A C 1
ATOM 1281 O O . TRP A 1 163 ? -17.423 8.124 2.260 1.00 95.31 163 TRP A O 1
ATOM 1291 N N . HIS A 1 164 ? -16.323 6.596 1.044 1.00 94.31 164 HIS A N 1
ATOM 1292 C CA . HIS A 1 164 ? -17.349 6.489 0.008 1.00 94.31 164 HIS A CA 1
ATOM 1293 C C . HIS A 1 164 ? -18.637 5.779 0.453 1.00 94.31 164 HIS A C 1
ATOM 1295 O O . HIS A 1 164 ? -19.641 5.883 -0.246 1.00 94.31 164 HIS A O 1
ATOM 1301 N N . GLU A 1 165 ? -18.616 5.130 1.615 1.00 94.75 165 GLU A N 1
ATOM 1302 C CA . GLU A 1 165 ? -19.768 4.500 2.272 1.00 94.75 165 GLU A CA 1
ATOM 1303 C C . GLU A 1 165 ? -20.311 5.362 3.435 1.00 94.75 165 GLU A C 1
ATOM 1305 O O . GLU A 1 165 ? -21.111 4.883 4.234 1.00 94.75 165 GLU A O 1
ATOM 1310 N N . GLY A 1 166 ? -19.857 6.619 3.557 1.00 95.19 166 GLY A N 1
ATOM 1311 C CA . GLY A 1 166 ? -20.368 7.604 4.518 1.00 95.19 166 GLY A CA 1
ATOM 1312 C C . GLY A 1 166 ? -19.742 7.567 5.917 1.00 95.19 166 GLY A C 1
ATOM 1313 O O . GLY A 1 166 ? -20.300 8.154 6.845 1.00 95.19 166 GLY A O 1
ATOM 1314 N N . PHE A 1 167 ? -18.582 6.916 6.085 1.00 96.19 167 PHE A N 1
ATOM 1315 C CA . PHE A 1 167 ? -17.788 6.973 7.320 1.00 96.19 167 PHE A CA 1
ATOM 1316 C C . PHE A 1 167 ? -16.827 8.164 7.279 1.00 96.19 167 PHE A C 1
ATOM 1318 O O . PHE A 1 167 ? -15.809 8.127 6.585 1.00 96.19 167 PHE A O 1
ATOM 1325 N N . HIS A 1 168 ? -17.114 9.222 8.038 1.00 94.75 168 HIS A N 1
ATOM 1326 C CA . HIS A 1 168 ? -16.303 10.448 7.995 1.00 94.75 168 HIS A CA 1
ATOM 1327 C C . HIS A 1 168 ? -15.320 10.606 9.159 1.00 94.75 168 HIS A C 1
ATOM 1329 O O . HIS A 1 168 ? -14.370 11.386 9.069 1.00 94.75 168 HIS A O 1
ATOM 1335 N N . HIS A 1 169 ? -15.497 9.852 10.243 1.00 95.56 169 HIS A N 1
ATOM 1336 C CA . HIS A 1 169 ? -14.618 9.899 11.409 1.00 95.56 169 HIS A CA 1
ATOM 1337 C C . HIS A 1 169 ? -13.446 8.924 11.264 1.00 95.56 169 HIS A C 1
ATOM 1339 O O . HIS A 1 169 ? -13.365 7.920 11.966 1.00 95.56 169 HIS A O 1
ATOM 1345 N N . ILE A 1 170 ? -12.546 9.216 10.323 1.00 95.19 170 ILE A N 1
ATOM 1346 C CA . ILE A 1 170 ? -11.400 8.363 9.992 1.00 95.19 170 ILE A CA 1
ATOM 1347 C C . ILE A 1 170 ? -10.089 8.992 10.466 1.00 95.19 170 ILE A C 1
ATOM 1349 O O . ILE A 1 170 ? -9.794 10.146 10.155 1.00 95.19 170 ILE A O 1
ATOM 1353 N N . GLN A 1 171 ? -9.262 8.193 11.138 1.00 95.88 171 GLN A N 1
ATOM 1354 C CA . GLN A 1 171 ? -7.875 8.518 11.458 1.00 95.88 171 GLN A CA 1
ATOM 1355 C C . GLN A 1 171 ? -6.930 7.464 10.878 1.00 95.88 171 GLN A C 1
ATOM 1357 O O . GLN A 1 171 ? -7.151 6.263 11.036 1.00 95.88 171 GLN A O 1
ATOM 1362 N N . LEU A 1 172 ? -5.857 7.915 10.223 1.00 96.69 172 LEU A N 1
ATOM 1363 C CA . LEU A 1 172 ? -4.773 7.049 9.766 1.00 96.69 172 LEU A CA 1
ATOM 1364 C C . LEU A 1 172 ? -3.558 7.263 10.660 1.00 96.69 172 LEU A C 1
ATOM 1366 O O . LEU A 1 172 ? -3.121 8.395 10.854 1.00 96.69 172 LEU A O 1
ATOM 1370 N N . ALA A 1 173 ? -2.978 6.184 11.164 1.00 96.12 173 ALA A N 1
ATOM 1371 C CA . ALA A 1 173 ? -1.803 6.221 12.011 1.00 96.12 173 ALA A CA 1
ATOM 1372 C C . ALA A 1 173 ? -0.755 5.188 11.584 1.00 96.12 173 ALA A C 1
ATOM 1374 O O . ALA A 1 173 ? -1.054 4.153 10.990 1.00 96.12 173 ALA A O 1
ATOM 1375 N N . THR A 1 174 ? 0.500 5.466 11.919 1.00 93.44 174 THR A N 1
ATOM 1376 C CA . THR A 1 174 ? 1.603 4.508 11.803 1.00 93.44 174 THR A CA 1
ATOM 1377 C C . THR A 1 174 ? 2.562 4.707 12.971 1.00 93.44 174 THR A C 1
ATOM 1379 O O . THR A 1 174 ? 2.923 5.843 13.290 1.00 93.44 174 THR A O 1
ATOM 1382 N N . LEU A 1 175 ? 2.996 3.619 13.613 1.00 90.44 175 LEU A N 1
ATOM 1383 C CA . LEU A 1 175 ? 4.119 3.668 14.560 1.00 90.44 175 LEU A CA 1
ATOM 1384 C C . LEU A 1 175 ? 5.427 3.712 13.780 1.00 90.44 175 LEU A C 1
ATOM 1386 O O . LEU A 1 175 ? 5.651 2.919 12.868 1.00 90.44 175 LEU A O 1
ATOM 1390 N N . CYS A 1 176 ? 6.292 4.649 14.141 1.00 89.44 176 CYS A N 1
ATOM 1391 C CA . CYS A 1 176 ? 7.576 4.844 13.497 1.00 89.44 176 CYS A CA 1
ATOM 1392 C C . CYS A 1 176 ? 8.557 5.550 14.438 1.00 89.44 176 CYS A C 1
ATOM 1394 O O . CYS A 1 176 ? 8.518 6.773 14.614 1.00 89.44 176 CYS A O 1
ATOM 1396 N N . THR A 1 177 ? 9.511 4.794 14.970 1.00 81.75 177 THR A N 1
ATOM 1397 C CA . THR A 1 177 ? 10.615 5.328 15.782 1.00 81.75 177 THR A CA 1
ATOM 1398 C C . THR A 1 177 ? 11.837 5.708 14.936 1.00 81.75 177 THR A C 1
ATOM 1400 O O . THR A 1 177 ? 12.616 6.573 15.329 1.00 81.75 177 THR A O 1
ATOM 1403 N N . GLY A 1 178 ? 11.990 5.123 13.742 1.00 85.12 178 GLY A N 1
ATOM 1404 C CA . GLY A 1 178 ? 13.118 5.374 12.841 1.00 85.12 178 GLY A CA 1
ATOM 1405 C C . GLY A 1 178 ? 12.978 6.653 12.006 1.00 85.12 178 GLY A C 1
ATOM 1406 O O . GLY A 1 178 ? 11.927 6.932 11.427 1.00 85.12 178 GLY A O 1
ATOM 1407 N N . VAL A 1 179 ? 14.065 7.422 11.878 1.00 88.12 179 VAL A N 1
ATOM 1408 C CA . VAL A 1 179 ? 14.099 8.653 11.059 1.00 88.12 179 VAL A CA 1
ATOM 1409 C C . VAL A 1 179 ? 13.914 8.345 9.569 1.00 88.12 179 VAL A C 1
ATOM 1411 O O . VAL A 1 179 ? 13.212 9.077 8.868 1.00 88.12 179 VAL A O 1
ATOM 1414 N N . ALA A 1 180 ? 14.519 7.259 9.081 1.00 89.56 180 ALA A N 1
ATOM 1415 C CA . ALA A 1 180 ? 14.481 6.898 7.669 1.00 89.56 180 ALA A CA 1
ATOM 1416 C C . ALA A 1 180 ? 13.068 6.488 7.219 1.00 89.56 180 ALA A C 1
ATOM 1418 O O . ALA A 1 180 ? 12.535 7.058 6.265 1.00 89.56 180 ALA A O 1
ATOM 1419 N N . SER A 1 181 ? 12.411 5.597 7.964 1.00 89.44 181 SER A N 1
ATOM 1420 C CA . SER A 1 181 ? 11.026 5.186 7.703 1.00 89.44 181 SER A CA 1
ATOM 1421 C C . SER A 1 181 ? 10.050 6.354 7.834 1.00 89.44 181 SER A C 1
ATOM 1423 O O . SER A 1 181 ? 9.169 6.518 6.995 1.00 89.44 181 SER A O 1
ATOM 1425 N N . ARG A 1 182 ? 10.272 7.268 8.790 1.00 92.56 182 ARG A N 1
ATOM 1426 C CA . ARG A 1 182 ? 9.466 8.493 8.928 1.00 92.56 182 ARG A CA 1
ATOM 1427 C C . ARG A 1 182 ? 9.518 9.362 7.673 1.00 92.56 182 ARG A C 1
ATOM 1429 O O . ARG A 1 182 ? 8.505 9.950 7.299 1.00 92.56 182 ARG A O 1
ATOM 1436 N N . LYS A 1 183 ? 10.678 9.452 7.014 1.00 92.56 183 LYS A N 1
ATOM 1437 C CA . LYS A 1 183 ? 10.809 10.160 5.732 1.00 92.56 183 LYS A CA 1
ATOM 1438 C C . LYS A 1 183 ? 10.009 9.463 4.629 1.00 92.56 183 LYS A C 1
ATOM 1440 O O . LYS A 1 183 ? 9.370 10.153 3.844 1.00 92.56 183 LYS A O 1
ATOM 1445 N N . LEU A 1 184 ? 10.014 8.129 4.590 1.00 92.62 184 LEU A N 1
ATOM 1446 C CA . LEU A 1 184 ? 9.217 7.361 3.631 1.00 92.62 184 LEU A CA 1
ATOM 1447 C C . LEU A 1 184 ? 7.713 7.579 3.846 1.00 92.62 184 LEU A C 1
ATOM 1449 O O . LEU A 1 184 ? 7.024 7.958 2.903 1.00 92.62 184 LEU A O 1
ATOM 1453 N N . TYR A 1 185 ? 7.223 7.448 5.083 1.00 93.75 185 TYR A N 1
ATOM 1454 C CA . TYR A 1 185 ? 5.808 7.654 5.414 1.00 93.75 185 TYR A CA 1
ATOM 1455 C C . TYR A 1 185 ? 5.323 9.072 5.086 1.00 93.75 185 TYR A C 1
ATOM 1457 O O . TYR A 1 185 ? 4.224 9.246 4.580 1.00 93.75 185 TYR A O 1
ATOM 1465 N N . ARG A 1 186 ? 6.148 10.107 5.287 1.00 93.50 186 ARG A N 1
ATOM 1466 C CA . ARG A 1 186 ? 5.787 11.489 4.908 1.00 93.50 186 ARG A CA 1
ATOM 1467 C C . ARG A 1 186 ? 5.635 11.706 3.402 1.00 93.50 186 ARG A C 1
ATOM 1469 O O . ARG A 1 186 ? 5.019 12.686 3.001 1.00 93.50 186 ARG A O 1
ATOM 1476 N N . ASN A 1 187 ? 6.198 10.823 2.581 1.00 91.19 187 ASN A N 1
ATOM 1477 C CA . ASN A 1 187 ? 6.123 10.915 1.126 1.00 91.19 187 ASN A CA 1
ATOM 1478 C C . ASN A 1 187 ? 4.924 10.158 0.537 1.00 91.19 187 ASN A C 1
ATOM 1480 O O . ASN A 1 187 ? 4.803 10.099 -0.690 1.00 91.19 187 ASN A O 1
ATOM 1484 N N . THR A 1 188 ? 4.061 9.562 1.366 1.00 92.31 188 THR A N 1
ATOM 1485 C CA . THR A 1 188 ? 2.863 8.869 0.886 1.00 92.31 188 THR A CA 1
ATOM 1486 C C . THR A 1 188 ? 1.753 9.866 0.536 1.00 92.31 188 THR A C 1
ATOM 1488 O O . THR A 1 188 ? 1.651 10.923 1.166 1.00 92.31 188 THR A O 1
ATOM 1491 N N . PRO A 1 189 ? 0.876 9.544 -0.428 1.00 88.88 189 PRO A N 1
ATOM 1492 C CA . PRO A 1 189 ? -0.273 10.374 -0.773 1.00 88.88 189 PRO A CA 1
ATOM 1493 C C . PRO A 1 189 ? -1.139 10.713 0.445 1.00 88.88 189 PRO A C 1
ATOM 1495 O O . PRO A 1 189 ? -1.545 9.830 1.197 1.00 88.88 189 PRO A O 1
ATOM 1498 N N . GLY A 1 190 ? -1.428 12.002 0.632 1.00 86.88 190 GLY A N 1
ATOM 1499 C CA . GLY A 1 190 ? -2.288 12.496 1.710 1.00 86.88 190 GLY A CA 1
ATOM 1500 C C . GLY A 1 190 ? -1.690 12.414 3.118 1.00 86.88 190 GLY A C 1
ATOM 1501 O O . GLY A 1 190 ? -2.432 12.618 4.080 1.00 86.88 190 GLY A O 1
ATOM 1502 N N . ALA A 1 191 ? -0.389 12.126 3.262 1.00 90.56 191 ALA A N 1
ATOM 1503 C CA . ALA A 1 191 ? 0.271 12.038 4.566 1.00 90.56 191 ALA A CA 1
ATOM 1504 C C . ALA A 1 191 ? 0.166 13.337 5.380 1.00 90.56 191 ALA A C 1
ATOM 1506 O O . ALA A 1 191 ? -0.049 13.300 6.584 1.00 90.56 191 ALA A O 1
ATOM 1507 N N . ASP A 1 192 ? 0.287 14.482 4.715 1.00 88.19 192 ASP A N 1
ATOM 1508 C CA . ASP A 1 192 ? 0.182 15.822 5.296 1.00 88.19 192 ASP A CA 1
ATOM 1509 C C . ASP A 1 192 ? -1.195 16.126 5.900 1.00 88.19 192 ASP A C 1
ATOM 1511 O O . ASP A 1 192 ? -1.299 16.936 6.820 1.00 88.19 192 ASP A O 1
ATOM 1515 N N . LYS A 1 193 ? -2.243 15.474 5.389 1.00 87.81 193 LYS A N 1
ATOM 1516 C CA . LYS A 1 193 ? -3.629 15.715 5.794 1.00 87.81 193 LYS A CA 1
ATOM 1517 C C . LYS A 1 193 ? -4.191 14.647 6.727 1.00 87.81 193 LYS A C 1
ATOM 1519 O O . LYS A 1 193 ? -4.968 14.978 7.617 1.00 87.81 193 LYS A O 1
ATOM 1524 N N . TRP A 1 194 ? -3.858 13.383 6.490 1.00 89.62 194 TRP A N 1
ATOM 1525 C CA . TRP A 1 194 ? -4.570 12.254 7.092 1.00 89.62 194 TRP A CA 1
ATOM 1526 C C . TRP A 1 194 ? -3.718 11.408 8.033 1.00 89.62 194 TRP A C 1
ATOM 1528 O O . TRP A 1 194 ? -4.285 10.695 8.858 1.00 89.62 194 TRP A O 1
ATOM 1538 N N . LEU A 1 195 ? -2.387 11.447 7.901 1.00 94.94 195 LEU A N 1
ATOM 1539 C CA . LEU A 1 195 ? -1.501 10.508 8.583 1.00 94.94 195 LEU A CA 1
ATOM 1540 C C . LEU A 1 195 ? -0.923 11.083 9.878 1.00 94.94 195 LEU A C 1
ATOM 1542 O O . LEU A 1 195 ? -0.216 12.090 9.882 1.00 94.94 195 LEU A O 1
ATOM 1546 N N . ILE A 1 196 ? -1.116 10.346 10.965 1.00 96.62 196 ILE A N 1
ATOM 1547 C CA . ILE A 1 196 ? -0.496 10.585 12.263 1.00 96.62 196 ILE A CA 1
ATOM 1548 C C . ILE A 1 196 ? 0.691 9.624 12.419 1.00 96.62 196 ILE A C 1
ATOM 1550 O O . ILE A 1 196 ? 0.530 8.405 12.460 1.00 96.62 196 ILE A O 1
ATOM 1554 N N . ILE A 1 197 ? 1.912 10.160 12.506 1.00 94.81 197 ILE A N 1
ATOM 1555 C CA . ILE A 1 197 ? 3.124 9.347 12.699 1.00 94.81 197 ILE A CA 1
ATOM 1556 C C . ILE A 1 197 ? 3.522 9.360 14.174 1.00 94.81 197 ILE A C 1
ATOM 1558 O O . ILE A 1 197 ? 4.144 10.317 14.649 1.00 94.81 197 ILE A O 1
ATOM 1562 N N . LEU A 1 198 ? 3.212 8.266 14.858 1.00 93.88 198 LEU A N 1
ATOM 1563 C CA . LEU A 1 198 ? 3.424 8.060 16.287 1.00 93.88 198 LEU A CA 1
ATOM 1564 C C . LEU A 1 198 ? 4.817 7.484 16.559 1.00 93.88 198 LEU A C 1
ATOM 1566 O O . LEU A 1 198 ? 5.345 6.711 15.762 1.00 93.88 198 LEU A O 1
ATOM 1570 N N . ASP A 1 199 ? 5.418 7.833 17.689 1.00 90.31 199 ASP A N 1
ATOM 1571 C CA . ASP A 1 199 ? 6.724 7.324 18.137 1.00 90.31 199 ASP A CA 1
ATOM 1572 C C . ASP A 1 199 ? 6.659 6.536 19.455 1.00 90.31 199 ASP A C 1
ATOM 1574 O O . ASP A 1 199 ? 7.679 6.016 19.908 1.00 90.31 199 ASP A O 1
ATOM 1578 N N . SER A 1 200 ? 5.474 6.404 20.057 1.00 90.62 200 SER A N 1
ATOM 1579 C CA . SER A 1 200 ? 5.281 5.726 21.337 1.00 90.62 200 SER A CA 1
ATOM 1580 C C . SER A 1 200 ? 3.948 4.983 21.411 1.00 90.62 200 SER A C 1
ATOM 1582 O O . SER A 1 200 ? 2.975 5.340 20.744 1.00 90.62 200 SER A O 1
ATOM 1584 N N . LEU A 1 201 ? 3.905 3.949 22.258 1.00 91.31 201 LEU A N 1
ATOM 1585 C CA . LEU A 1 201 ? 2.675 3.207 22.550 1.00 91.31 201 LEU A CA 1
ATOM 1586 C C . LEU A 1 201 ? 1.671 4.041 23.354 1.00 91.31 201 LEU A C 1
ATOM 1588 O O . LEU A 1 201 ? 0.477 3.858 23.176 1.00 91.31 201 LEU A O 1
ATOM 1592 N N . THR A 1 202 ? 2.130 4.986 24.180 1.00 92.06 202 THR A N 1
ATOM 1593 C CA . THR A 1 202 ? 1.242 5.899 24.917 1.00 92.06 202 THR A CA 1
ATOM 1594 C C . THR A 1 202 ? 0.464 6.802 23.965 1.00 92.06 202 THR A C 1
ATOM 1596 O O . THR A 1 202 ? -0.753 6.862 24.044 1.00 92.06 202 THR A O 1
ATOM 1599 N N . ALA A 1 203 ? 1.136 7.425 22.991 1.00 93.00 203 ALA A N 1
ATOM 1600 C CA . ALA A 1 203 ? 0.439 8.238 21.993 1.00 93.00 203 ALA A CA 1
ATOM 1601 C C . ALA A 1 203 ? -0.503 7.396 21.111 1.00 93.00 203 ALA A C 1
ATOM 1603 O O . ALA A 1 203 ? -1.508 7.896 20.611 1.00 93.00 203 ALA A O 1
ATOM 1604 N N . LEU A 1 204 ? -0.187 6.111 20.914 1.00 94.75 204 LEU A N 1
ATOM 1605 C CA . LEU A 1 204 ? -1.099 5.188 20.248 1.00 94.75 204 LEU A CA 1
ATOM 1606 C C . LEU A 1 204 ? -2.319 4.843 21.103 1.00 94.75 204 LEU A C 1
ATOM 1608 O O . LEU A 1 204 ? -3.411 4.728 20.556 1.00 94.75 204 LEU A O 1
ATOM 1612 N N . GLN A 1 205 ? -2.137 4.678 22.412 1.00 95.69 205 GLN A N 1
ATOM 1613 C CA . GLN A 1 205 ? -3.215 4.388 23.349 1.00 95.69 205 GLN A CA 1
ATOM 1614 C C . GLN A 1 205 ? -4.298 5.458 23.307 1.00 95.69 205 GLN A C 1
ATOM 1616 O O . GLN A 1 205 ? -5.466 5.103 23.192 1.00 95.69 205 GLN A O 1
ATOM 1621 N N . ASP A 1 206 ? -3.918 6.733 23.277 1.00 94.69 206 ASP A N 1
ATOM 1622 C CA . ASP A 1 206 ? -4.878 7.837 23.204 1.00 94.69 206 ASP A CA 1
ATOM 1623 C C . ASP A 1 206 ? -5.775 7.741 21.953 1.00 94.69 206 ASP A C 1
ATOM 1625 O O . ASP A 1 206 ? -6.994 7.887 22.040 1.00 94.69 206 ASP A O 1
ATOM 1629 N N . LEU A 1 207 ? -5.195 7.440 20.781 1.00 96.56 207 LEU A N 1
ATOM 1630 C CA . LEU A 1 207 ? -5.978 7.239 19.552 1.00 96.56 207 LEU A CA 1
ATOM 1631 C C . LEU A 1 207 ? -6.827 5.968 19.616 1.00 96.56 207 LEU A C 1
ATOM 1633 O O . LEU A 1 207 ? -7.960 5.942 19.141 1.00 96.56 207 LEU A O 1
ATOM 1637 N N . TRP A 1 208 ? -6.260 4.897 20.171 1.00 96.81 208 TRP A N 1
ATOM 1638 C CA . TRP A 1 208 ? -6.928 3.609 20.296 1.00 96.81 208 TRP A CA 1
ATOM 1639 C C . TRP A 1 208 ? -8.168 3.712 21.179 1.00 96.81 208 TRP A C 1
ATOM 1641 O O . TRP A 1 208 ? -9.204 3.155 20.833 1.00 96.81 208 TRP A O 1
ATOM 1651 N N . GLU A 1 209 ? -8.080 4.428 22.299 1.00 96.31 209 GLU A N 1
ATOM 1652 C CA . GLU A 1 209 ? -9.184 4.623 23.237 1.00 96.31 209 GLU A CA 1
ATOM 1653 C C . GLU A 1 209 ? -10.307 5.484 22.650 1.00 96.31 209 GLU A C 1
ATOM 1655 O O . GLU A 1 209 ? -11.476 5.179 22.899 1.00 96.31 209 GLU A O 1
ATOM 1660 N N . ASP A 1 210 ? -9.983 6.477 21.814 1.00 96.50 210 ASP A N 1
ATOM 1661 C CA . ASP A 1 210 ? -10.983 7.306 21.124 1.00 96.50 210 ASP A CA 1
ATOM 1662 C C . ASP A 1 210 ? -11.731 6.558 20.004 1.00 96.50 210 ASP A C 1
ATOM 1664 O O . ASP A 1 210 ? -12.825 6.970 19.617 1.00 96.50 210 ASP A O 1
ATOM 1668 N N . ALA A 1 211 ? -11.171 5.465 19.478 1.00 97.69 211 ALA A N 1
ATOM 1669 C CA . ALA A 1 211 ? -11.742 4.723 18.357 1.00 97.69 211 ALA A CA 1
ATOM 1670 C C . ALA A 1 211 ? -12.842 3.727 18.775 1.00 97.69 211 ALA A C 1
ATOM 1672 O O . ALA A 1 211 ? -12.750 3.049 19.801 1.00 97.69 211 ALA A O 1
ATOM 1673 N N . ASP A 1 212 ? -13.845 3.553 17.910 1.00 97.44 212 ASP A N 1
ATOM 1674 C CA . ASP A 1 212 ? -14.864 2.503 18.044 1.00 97.44 212 ASP A CA 1
ATOM 1675 C C . ASP A 1 212 ? -14.409 1.195 17.378 1.00 97.44 212 ASP A C 1
ATOM 1677 O O . ASP A 1 212 ? -14.697 0.089 17.850 1.00 97.44 212 ASP A O 1
ATOM 1681 N N . ILE A 1 213 ? -13.703 1.318 16.248 1.00 97.38 213 ILE A N 1
ATOM 1682 C CA . ILE A 1 213 ? -13.221 0.199 15.435 1.00 97.38 213 ILE A CA 1
ATOM 1683 C C . ILE A 1 213 ? -11.780 0.468 15.020 1.00 97.38 213 ILE A C 1
ATOM 1685 O O . ILE A 1 213 ? -11.461 1.545 14.513 1.00 97.38 213 ILE A O 1
ATOM 1689 N N . VAL A 1 214 ? -10.926 -0.539 15.184 1.00 97.12 214 VAL A N 1
ATOM 1690 C CA . VAL A 1 214 ? -9.508 -0.449 14.844 1.00 97.12 214 VAL A CA 1
ATOM 1691 C C . VAL A 1 214 ? -9.148 -1.453 13.756 1.00 97.12 214 VAL A C 1
ATOM 1693 O O . VAL A 1 214 ? -9.317 -2.659 13.927 1.00 97.12 214 VAL A O 1
ATOM 1696 N N . PHE A 1 215 ? -8.604 -0.953 12.650 1.00 95.56 215 PHE A N 1
ATOM 1697 C CA . PHE A 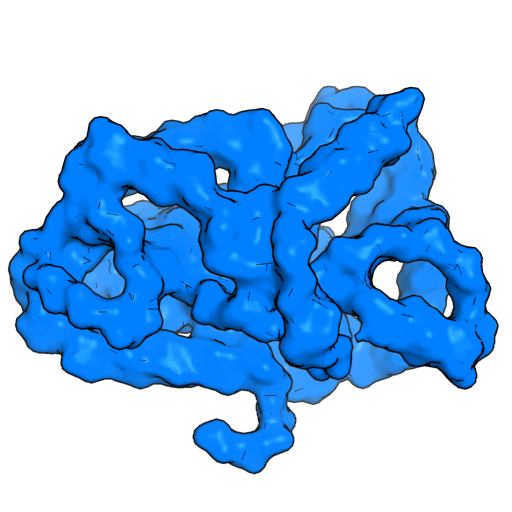1 215 ? -7.975 -1.747 11.601 1.00 95.56 215 PHE A CA 1
ATOM 1698 C C . PHE A 1 215 ? -6.476 -1.773 11.848 1.00 95.56 215 PHE A C 1
ATOM 1700 O O . PHE A 1 215 ? -5.813 -0.747 11.700 1.00 95.56 215 PHE A O 1
ATOM 1707 N N . ALA A 1 216 ? -5.932 -2.918 12.235 1.00 93.06 216 ALA A N 1
ATOM 1708 C CA . ALA A 1 216 ? -4.522 -3.003 12.581 1.00 93.06 216 ALA A CA 1
ATOM 1709 C C . ALA A 1 216 ? -3.981 -4.424 12.485 1.00 93.06 216 ALA A C 1
ATOM 1711 O O . ALA A 1 216 ? -4.726 -5.403 12.420 1.00 93.06 216 ALA A O 1
ATOM 1712 N N . ASP A 1 217 ? -2.661 -4.529 12.567 1.00 89.75 217 ASP A N 1
ATOM 1713 C CA . ASP A 1 217 ? -1.972 -5.791 12.800 1.00 89.75 217 ASP A CA 1
ATOM 1714 C C . ASP A 1 217 ? -2.568 -6.536 14.012 1.00 89.75 217 ASP A C 1
ATOM 1716 O O . ASP A 1 217 ? -2.957 -5.923 15.008 1.00 89.75 217 ASP A O 1
ATOM 1720 N N . THR A 1 218 ? -2.686 -7.864 13.921 1.00 84.06 218 THR A N 1
ATOM 1721 C CA . THR A 1 218 ? -3.370 -8.679 14.943 1.00 84.06 218 THR A CA 1
ATOM 1722 C C . THR A 1 218 ? -2.668 -8.632 16.292 1.00 84.06 218 THR A C 1
ATOM 1724 O O . THR A 1 218 ? -3.338 -8.554 17.316 1.00 84.06 218 THR A O 1
ATOM 1727 N N . LEU A 1 219 ? -1.332 -8.594 16.306 1.00 88.62 219 LEU A N 1
ATOM 1728 C CA . LEU A 1 219 ? -0.587 -8.518 17.563 1.00 88.62 219 LEU A CA 1
ATOM 1729 C C . LEU A 1 219 ? -0.734 -7.164 18.256 1.00 88.62 219 LEU A C 1
ATOM 1731 O O . LEU A 1 219 ? -0.437 -7.049 19.444 1.00 88.62 219 LEU A O 1
ATOM 1735 N N . LEU A 1 220 ? -1.196 -6.133 17.544 1.00 90.12 220 LEU A N 1
ATOM 1736 C CA . LEU A 1 220 ? -1.357 -4.824 18.151 1.00 90.12 220 LEU A CA 1
ATOM 1737 C C . LEU A 1 220 ? -2.484 -4.814 19.186 1.00 90.12 220 LEU A C 1
ATOM 1739 O O . LEU A 1 220 ? -2.354 -4.127 20.189 1.00 90.12 220 LEU A O 1
ATOM 1743 N N . ALA A 1 221 ? -3.537 -5.617 19.005 1.00 88.44 221 ALA A N 1
ATOM 1744 C CA . ALA A 1 221 ? -4.592 -5.748 20.009 1.00 88.44 221 ALA A CA 1
ATOM 1745 C C . ALA A 1 221 ? -4.044 -6.284 21.344 1.00 88.44 221 ALA A C 1
ATOM 1747 O O . ALA A 1 221 ? -4.332 -5.717 22.400 1.00 88.44 221 ALA A O 1
ATOM 1748 N N . ASP A 1 222 ? -3.186 -7.307 21.291 1.00 88.88 222 ASP A N 1
ATOM 1749 C CA . ASP A 1 222 ? -2.540 -7.875 22.478 1.00 88.88 222 ASP A CA 1
ATOM 1750 C C . ASP A 1 222 ? -1.583 -6.867 23.135 1.00 88.88 222 ASP A C 1
ATOM 1752 O O . ASP A 1 222 ? -1.581 -6.702 24.357 1.00 88.88 222 ASP A O 1
ATOM 1756 N N . ILE A 1 223 ? -0.805 -6.135 22.327 1.00 92.25 223 ILE A N 1
ATOM 1757 C CA . ILE A 1 223 ? 0.090 -5.075 22.816 1.00 92.25 223 ILE A CA 1
ATOM 1758 C C . ILE A 1 223 ? -0.711 -3.973 23.513 1.00 92.25 223 ILE A C 1
ATOM 1760 O O . ILE A 1 223 ? -0.348 -3.572 24.619 1.00 92.25 223 ILE A O 1
ATOM 1764 N N . MET A 1 224 ? -1.809 -3.515 22.912 1.00 94.19 224 MET A N 1
ATOM 1765 C CA . MET A 1 224 ? -2.642 -2.464 23.491 1.00 94.19 224 MET A CA 1
ATOM 1766 C C . MET A 1 224 ? -3.307 -2.922 24.789 1.00 94.19 224 MET A C 1
ATOM 1768 O O . MET A 1 224 ? -3.297 -2.187 25.775 1.00 94.19 224 MET A O 1
ATOM 1772 N N . SER A 1 225 ? -3.768 -4.174 24.848 1.00 91.81 225 SER A N 1
ATOM 1773 C CA . SER A 1 225 ? -4.246 -4.763 26.101 1.00 91.81 225 SER A CA 1
ATOM 1774 C C . SER A 1 225 ? -3.153 -4.804 27.176 1.00 91.81 225 SER A C 1
ATOM 1776 O O . SER A 1 225 ? -3.450 -4.558 28.344 1.00 91.81 225 SER A O 1
ATOM 1778 N N . SER A 1 226 ? -1.895 -5.080 26.813 1.00 92.62 226 SER A N 1
ATOM 1779 C CA . SER A 1 226 ? -0.786 -5.155 27.777 1.00 92.62 226 SER A CA 1
ATOM 1780 C C . SER A 1 226 ? -0.409 -3.807 28.404 1.00 92.62 226 SER A C 1
ATOM 1782 O O . SER A 1 226 ? 0.123 -3.781 29.513 1.00 92.62 226 SER A O 1
ATOM 1784 N N . VAL A 1 227 ? -0.720 -2.695 27.729 1.00 93.00 227 VAL A N 1
ATOM 1785 C CA . VAL A 1 227 ? -0.529 -1.329 28.250 1.00 93.00 227 VAL A CA 1
ATOM 1786 C C . VAL A 1 227 ? -1.796 -0.754 28.895 1.00 93.00 227 VAL A C 1
ATOM 1788 O O . VAL A 1 227 ? -1.819 0.412 29.275 1.00 93.00 227 VAL A O 1
ATOM 1791 N N . GLY A 1 228 ? -2.833 -1.579 29.079 1.00 92.12 228 GLY A N 1
ATOM 1792 C CA . GLY A 1 228 ? -4.056 -1.212 29.796 1.00 92.12 228 GLY A CA 1
ATOM 1793 C C . GLY A 1 228 ? -5.137 -0.544 28.946 1.00 92.12 228 GLY A C 1
ATOM 1794 O O . GLY A 1 228 ? -6.094 -0.032 29.520 1.00 92.12 228 GLY A O 1
ATOM 1795 N N . ALA A 1 229 ? -5.016 -0.557 27.616 1.00 93.25 229 ALA A N 1
ATOM 1796 C CA . ALA A 1 229 ? -6.032 0.009 26.735 1.00 93.25 229 ALA A CA 1
ATOM 1797 C C . ALA A 1 229 ? -7.297 -0.862 26.680 1.00 93.25 229 ALA A C 1
ATOM 1799 O O . ALA A 1 229 ? -7.254 -2.089 26.829 1.00 93.25 229 ALA A O 1
ATOM 1800 N N . GLU A 1 230 ? -8.434 -0.227 26.395 1.00 90.75 230 GLU A N 1
ATOM 1801 C CA . GLU A 1 230 ? -9.703 -0.926 26.207 1.00 90.75 230 GLU A CA 1
ATOM 1802 C C . GLU A 1 230 ? -9.672 -1.899 25.019 1.00 90.75 230 GLU A C 1
ATOM 1804 O O . GLU A 1 230 ? -9.072 -1.650 23.967 1.00 90.75 230 GLU A O 1
ATOM 1809 N N . THR A 1 231 ? -10.407 -3.004 25.156 1.00 93.38 231 THR A N 1
ATOM 1810 C CA . THR A 1 231 ? -10.662 -3.909 24.032 1.00 93.38 231 THR A CA 1
ATOM 1811 C C . THR A 1 231 ? -11.594 -3.230 23.030 1.00 93.38 231 THR A C 1
ATOM 1813 O O . THR A 1 231 ? -12.731 -2.899 23.361 1.00 93.38 231 THR A O 1
ATOM 1816 N N . LYS A 1 232 ? -11.129 -3.055 21.791 1.00 93.69 232 LYS A N 1
ATOM 1817 C CA . LYS A 1 232 ? -11.914 -2.477 20.690 1.00 93.69 232 LYS A CA 1
ATOM 1818 C C . LYS A 1 232 ? -12.345 -3.549 19.695 1.00 93.69 232 LYS A C 1
ATOM 1820 O O . LYS A 1 232 ? -11.765 -4.636 19.643 1.00 93.69 232 LYS A O 1
ATOM 1825 N N . LYS A 1 233 ? -13.340 -3.236 18.856 1.00 94.12 233 LYS A N 1
ATOM 1826 C CA . LYS A 1 233 ? -13.641 -4.069 17.686 1.00 94.12 233 LYS A CA 1
ATOM 1827 C C . LYS A 1 233 ? -12.441 -4.011 16.741 1.00 94.12 233 LYS A C 1
ATOM 1829 O O . LYS A 1 233 ? -12.180 -2.979 16.129 1.00 94.12 233 LYS A O 1
ATOM 1834 N N . HIS A 1 234 ? -11.719 -5.120 16.635 1.00 92.44 234 HIS A N 1
ATOM 1835 C CA . HIS A 1 234 ? -10.499 -5.217 15.840 1.00 92.44 234 HIS A CA 1
ATOM 1836 C C . HIS A 1 234 ? -10.766 -5.873 14.483 1.00 92.44 234 HIS A C 1
ATOM 1838 O O . HIS A 1 234 ? -11.462 -6.886 14.396 1.00 92.44 234 HIS A O 1
ATOM 1844 N N . ILE A 1 235 ? -10.215 -5.281 13.424 1.00 93.38 235 ILE A N 1
ATOM 1845 C CA . ILE A 1 235 ? -10.198 -5.830 12.069 1.00 93.38 235 ILE A CA 1
ATOM 1846 C C . ILE A 1 235 ? -8.735 -6.049 11.660 1.00 93.38 235 ILE A C 1
ATOM 1848 O O . ILE A 1 235 ? -7.993 -5.075 11.499 1.00 93.38 235 ILE A O 1
ATOM 1852 N N . PRO A 1 236 ? -8.303 -7.309 11.472 1.00 88.81 236 PRO A N 1
ATOM 1853 C CA . PRO A 1 236 ? -6.924 -7.623 11.119 1.00 88.81 236 PRO A CA 1
ATOM 1854 C C . PRO A 1 236 ? -6.484 -7.034 9.777 1.00 88.81 236 PRO A C 1
ATOM 1856 O O . PRO A 1 236 ? -7.096 -7.304 8.745 1.00 88.81 236 PRO A O 1
ATOM 1859 N N . LEU A 1 237 ? -5.365 -6.308 9.787 1.00 87.94 237 LEU A N 1
ATOM 1860 C CA . LEU A 1 237 ? -4.689 -5.778 8.605 1.00 87.94 237 LEU A CA 1
ATOM 1861 C C . LEU A 1 237 ? -3.190 -6.123 8.660 1.00 87.94 237 LEU A C 1
ATOM 1863 O O . LEU A 1 237 ? -2.547 -5.812 9.661 1.00 87.94 237 LEU A O 1
ATOM 1867 N N . PRO A 1 238 ? -2.598 -6.751 7.627 1.00 80.81 238 PRO A N 1
ATOM 1868 C CA . PRO A 1 238 ? -1.166 -7.016 7.627 1.00 80.81 238 PRO A CA 1
ATOM 1869 C C . PRO A 1 238 ? -0.376 -5.713 7.554 1.00 80.81 238 PRO A C 1
ATOM 1871 O O . PRO A 1 238 ? -0.624 -4.870 6.697 1.00 80.81 238 PRO A O 1
ATOM 1874 N N . TRP A 1 239 ? 0.604 -5.569 8.443 1.00 78.44 239 TRP A N 1
ATOM 1875 C CA . TRP A 1 239 ? 1.517 -4.428 8.424 1.00 78.44 239 TRP A CA 1
ATOM 1876 C C . TRP A 1 239 ? 2.985 -4.831 8.620 1.00 78.44 239 TRP A C 1
ATOM 1878 O O . TRP A 1 239 ? 3.875 -4.001 8.479 1.00 78.44 239 TRP A O 1
ATOM 1888 N N . GLY A 1 240 ? 3.283 -6.107 8.890 1.00 67.88 240 GLY A N 1
ATOM 1889 C CA . GLY A 1 240 ? 4.638 -6.678 8.839 1.00 67.88 240 GLY A CA 1
ATOM 1890 C C . GLY A 1 240 ? 5.641 -6.160 9.872 1.00 67.88 240 GLY A C 1
ATOM 1891 O O . GLY A 1 240 ? 6.683 -6.783 10.053 1.00 67.88 240 GLY A O 1
ATOM 1892 N N . VAL A 1 241 ? 5.327 -5.058 10.559 1.00 69.75 241 VAL A N 1
ATOM 1893 C CA . VAL A 1 241 ? 6.148 -4.424 11.597 1.00 69.75 241 VAL A CA 1
ATOM 1894 C C . VAL A 1 241 ? 6.068 -5.197 12.914 1.00 69.75 241 VAL A C 1
ATOM 1896 O O . VAL A 1 241 ? 7.067 -5.275 13.621 1.00 69.75 241 VAL A O 1
ATOM 1899 N N . ILE A 1 242 ? 4.908 -5.783 13.237 1.00 74.94 242 ILE A N 1
ATOM 1900 C CA . ILE A 1 242 ? 4.653 -6.390 14.553 1.00 74.94 242 ILE A CA 1
ATOM 1901 C C . ILE A 1 242 ? 4.502 -7.908 14.443 1.00 74.94 242 ILE A C 1
ATOM 1903 O O . ILE A 1 242 ? 5.345 -8.650 14.940 1.00 74.94 242 ILE A O 1
ATOM 1907 N N . SER A 1 243 ? 3.461 -8.392 13.763 1.00 71.56 243 SER A N 1
ATOM 1908 C CA . SER A 1 243 ? 3.227 -9.836 13.590 1.00 71.56 243 SER A CA 1
ATOM 1909 C C . SER A 1 243 ? 4.157 -10.503 12.574 1.00 71.56 243 SER A C 1
ATOM 1911 O O . SER A 1 243 ? 4.325 -11.726 12.566 1.00 71.56 243 SER A O 1
ATOM 1913 N N . GLY A 1 244 ? 4.785 -9.721 11.695 1.00 74.38 244 GLY A N 1
ATOM 1914 C CA . GLY A 1 244 ? 5.622 -10.247 10.625 1.00 74.38 244 GLY A CA 1
ATOM 1915 C C . GLY A 1 244 ? 4.852 -11.234 9.739 1.00 74.38 244 GLY A C 1
ATOM 1916 O O . GLY A 1 244 ? 3.865 -10.878 9.099 1.00 74.38 244 GLY A O 1
ATOM 1917 N N . ARG A 1 245 ? 5.314 -12.492 9.678 1.00 67.62 245 ARG A N 1
ATOM 1918 C CA . ARG A 1 245 ? 4.699 -13.526 8.824 1.00 67.62 245 ARG A CA 1
ATOM 1919 C C . ARG A 1 245 ? 3.359 -14.033 9.344 1.00 67.62 245 ARG A C 1
ATOM 1921 O O . ARG A 1 245 ? 2.609 -14.582 8.546 1.00 67.62 245 ARG A O 1
ATOM 1928 N N . SER A 1 246 ? 3.035 -13.880 10.631 1.00 70.88 246 SER A N 1
ATOM 1929 C CA . SER A 1 246 ? 1.760 -14.398 11.145 1.00 70.88 246 SER A CA 1
ATOM 1930 C C . SER A 1 246 ? 0.548 -13.598 10.657 1.00 70.88 246 SER A C 1
ATOM 1932 O O . SER A 1 246 ? -0.540 -14.161 10.598 1.00 70.88 246 SER A O 1
ATOM 1934 N N . ALA A 1 247 ? 0.726 -12.353 10.194 1.00 68.69 247 ALA A N 1
ATOM 1935 C CA . ALA A 1 247 ? -0.318 -11.626 9.464 1.00 68.69 247 ALA A CA 1
ATOM 1936 C C . ALA A 1 247 ? -0.502 -12.075 8.002 1.00 68.69 247 ALA A C 1
ATOM 1938 O O . ALA A 1 247 ? -1.483 -11.694 7.363 1.00 68.69 247 ALA A O 1
ATOM 1939 N N . CYS A 1 248 ? 0.412 -12.882 7.456 1.00 76.00 248 CYS A N 1
ATOM 1940 C CA . CYS A 1 248 ? 0.336 -13.391 6.086 1.00 76.00 248 CYS A CA 1
ATOM 1941 C C . CYS A 1 248 ? -0.491 -14.684 6.043 1.00 76.00 248 CYS A C 1
ATOM 1943 O O . CYS A 1 248 ? 0.055 -15.780 5.921 1.00 76.00 248 CYS A O 1
ATOM 1945 N N . THR A 1 249 ? -1.810 -14.567 6.172 1.00 81.69 249 THR A N 1
ATOM 1946 C CA . THR A 1 249 ? -2.745 -15.700 6.074 1.00 81.69 249 THR A CA 1
ATOM 1947 C C . THR A 1 249 ? -3.462 -15.726 4.724 1.00 81.69 249 THR A C 1
ATOM 1949 O O . THR A 1 249 ? -3.448 -14.743 3.979 1.00 81.69 249 THR A O 1
ATOM 1952 N N . ALA A 1 250 ? -4.093 -16.854 4.392 1.00 86.81 250 ALA A N 1
ATOM 1953 C CA . ALA A 1 250 ? -4.892 -16.967 3.175 1.00 86.81 250 ALA A CA 1
ATOM 1954 C C . ALA A 1 250 ? -6.010 -15.909 3.160 1.00 86.81 250 ALA A C 1
ATOM 1956 O O . ALA A 1 250 ? -6.742 -15.748 4.141 1.00 86.81 250 ALA A O 1
ATOM 1957 N N . GLY A 1 251 ? -6.126 -15.176 2.053 1.00 88.69 251 GLY A N 1
ATOM 1958 C CA . GLY A 1 251 ? -7.091 -14.087 1.901 1.00 88.69 251 GLY A CA 1
ATOM 1959 C C . GLY A 1 251 ? -6.738 -12.798 2.654 1.00 88.69 251 GLY A C 1
ATOM 1960 O O . GLY A 1 251 ? -7.591 -11.908 2.728 1.00 88.69 251 GLY A O 1
ATOM 1961 N N . SER A 1 252 ? -5.523 -12.689 3.207 1.00 89.25 252 SER A N 1
ATOM 1962 C CA . SER A 1 252 ? -5.008 -11.466 3.841 1.00 89.25 252 SER A CA 1
ATOM 1963 C C . SER A 1 252 ? -4.701 -10.356 2.828 1.00 89.25 252 SER A C 1
ATOM 1965 O O . SER A 1 252 ? -4.650 -10.577 1.617 1.00 89.25 252 SER A O 1
ATOM 1967 N N . GLY A 1 253 ? -4.480 -9.151 3.354 1.00 91.69 253 GLY A N 1
ATOM 1968 C CA . GLY A 1 253 ? -4.145 -7.958 2.581 1.00 91.69 253 GLY A CA 1
ATOM 1969 C C . GLY A 1 253 ? -5.314 -7.003 2.402 1.00 91.69 253 GLY A C 1
ATOM 1970 O O . GLY A 1 253 ? -6.473 -7.371 2.588 1.00 91.69 253 GLY A O 1
ATOM 1971 N N . ALA A 1 254 ? -5.009 -5.756 2.047 1.00 94.19 254 ALA A N 1
ATOM 1972 C CA . ALA A 1 254 ? -6.012 -4.703 1.895 1.00 94.19 254 ALA A CA 1
ATOM 1973 C C . ALA A 1 254 ? -7.013 -4.984 0.756 1.00 94.19 254 ALA A C 1
ATOM 1975 O O . ALA A 1 254 ? -8.169 -4.578 0.843 1.00 94.19 254 ALA A O 1
ATOM 1976 N N . LEU A 1 255 ? -6.593 -5.717 -0.285 1.00 95.69 255 LEU A N 1
ATOM 1977 C CA . LEU A 1 255 ? -7.473 -6.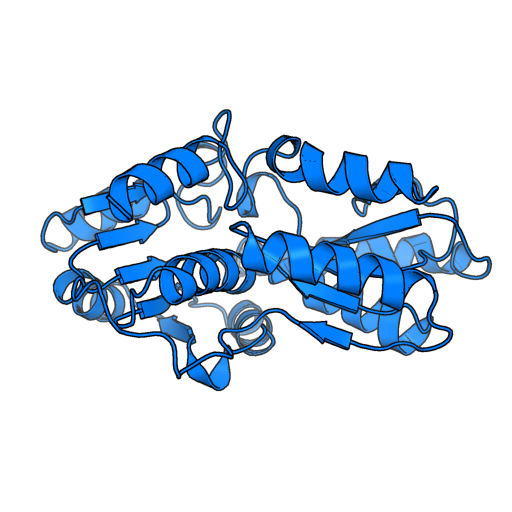225 -1.351 1.00 95.69 255 LEU A CA 1
ATOM 1978 C C . LEU A 1 255 ? -7.900 -7.684 -1.122 1.00 95.69 255 LEU A C 1
ATOM 1980 O O . LEU A 1 255 ? -8.521 -8.306 -1.984 1.00 95.69 255 LEU A O 1
ATOM 1984 N N . GLY A 1 256 ? -7.530 -8.255 0.022 1.00 94.25 256 GLY A N 1
ATOM 1985 C CA . GLY A 1 256 ? -7.804 -9.638 0.369 1.00 94.25 256 GLY A CA 1
ATOM 1986 C C . GLY A 1 256 ? -9.286 -9.885 0.642 1.00 94.25 256 GLY A C 1
ATOM 1987 O O . GLY A 1 256 ? -10.038 -8.994 1.051 1.00 94.25 256 GLY A O 1
ATOM 1988 N N . LYS A 1 257 ? -9.714 -11.138 0.458 1.00 93.69 257 LYS A N 1
ATOM 1989 C CA . LYS A 1 257 ? -11.103 -11.558 0.698 1.00 93.69 257 LYS A CA 1
ATOM 1990 C C . LYS A 1 257 ? -11.540 -11.310 2.144 1.00 93.69 257 LYS A C 1
ATOM 1992 O O . LYS A 1 257 ? -12.673 -10.886 2.352 1.00 93.69 257 LYS A O 1
ATOM 1997 N N . ASN A 1 258 ? -10.637 -11.495 3.111 1.00 92.56 258 ASN A N 1
ATOM 1998 C CA . ASN A 1 258 ? -10.946 -11.325 4.532 1.00 92.56 258 ASN A CA 1
ATOM 1999 C C . ASN A 1 258 ? -11.352 -9.875 4.829 1.00 92.56 258 ASN A C 1
ATOM 2001 O O . ASN A 1 258 ? -12.389 -9.633 5.440 1.00 92.56 258 ASN A O 1
ATOM 2005 N N . ILE A 1 259 ? -10.580 -8.903 4.333 1.00 93.69 259 ILE A N 1
ATOM 2006 C CA . ILE A 1 259 ? -10.916 -7.481 4.461 1.00 93.69 259 ILE A CA 1
ATOM 2007 C C . ILE A 1 259 ? -12.203 -7.155 3.702 1.00 93.69 259 ILE A C 1
ATOM 2009 O O . ILE A 1 259 ? -13.084 -6.503 4.258 1.00 93.69 259 ILE A O 1
ATOM 2013 N N . ALA A 1 260 ? -12.362 -7.643 2.469 1.00 94.31 260 ALA A N 1
ATOM 2014 C CA . ALA A 1 260 ? -13.568 -7.389 1.685 1.00 94.31 260 ALA A CA 1
ATOM 2015 C C . ALA A 1 260 ? -14.852 -7.867 2.394 1.00 94.31 260 ALA A C 1
ATOM 2017 O O . ALA A 1 260 ? -15.885 -7.200 2.330 1.00 94.31 260 ALA A O 1
ATOM 2018 N N . GLU A 1 261 ? -14.805 -9.004 3.090 1.00 94.25 261 GLU A N 1
ATOM 2019 C CA . GLU A 1 261 ? -15.918 -9.508 3.901 1.00 94.25 261 GLU A CA 1
ATOM 2020 C C . GLU A 1 261 ? -16.177 -8.643 5.137 1.00 94.25 261 GLU A C 1
ATOM 2022 O O . GLU A 1 261 ? -17.331 -8.317 5.416 1.00 94.25 261 GLU A O 1
ATOM 2027 N N . GLN A 1 262 ? -15.126 -8.206 5.838 1.00 94.19 262 GLN A N 1
ATOM 2028 C CA . GLN A 1 262 ? -15.264 -7.311 6.991 1.00 94.19 262 GLN A CA 1
ATOM 2029 C C . GLN A 1 262 ? -15.873 -5.960 6.600 1.00 94.19 262 GLN A C 1
ATOM 2031 O O . GLN A 1 262 ? -16.789 -5.490 7.272 1.00 94.19 262 GLN A O 1
ATOM 2036 N N . LEU A 1 263 ? -15.448 -5.368 5.478 1.00 94.44 263 LEU A N 1
ATOM 2037 C CA . LEU A 1 263 ? -16.033 -4.123 4.968 1.00 94.44 263 LEU A CA 1
ATOM 2038 C C . LEU A 1 263 ? -17.530 -4.293 4.662 1.00 94.44 263 LEU A C 1
ATOM 2040 O O . LEU A 1 263 ? -18.339 -3.467 5.076 1.00 94.44 263 LEU A O 1
ATOM 2044 N N . LYS A 1 264 ? -17.935 -5.411 4.043 1.00 93.94 264 LYS A N 1
ATOM 2045 C CA . LYS A 1 264 ? -19.359 -5.720 3.797 1.00 93.94 264 LYS A CA 1
ATOM 2046 C C . LYS A 1 264 ? -20.181 -5.879 5.074 1.00 93.94 264 LYS A C 1
ATOM 2048 O O . LYS A 1 264 ? -21.390 -5.682 5.032 1.00 93.94 264 LYS A O 1
ATOM 2053 N N . LEU A 1 265 ? -19.573 -6.317 6.175 1.00 93.50 265 LEU A N 1
ATOM 2054 C CA . LEU A 1 265 ? -20.245 -6.422 7.473 1.00 93.50 265 LEU A CA 1
ATOM 2055 C C . LEU A 1 265 ? -20.323 -5.077 8.196 1.00 93.50 265 LEU A C 1
ATOM 2057 O O . LEU A 1 265 ? -21.189 -4.910 9.046 1.00 93.50 265 LEU A O 1
ATOM 2061 N N . LEU A 1 266 ? -19.418 -4.145 7.895 1.00 92.75 266 LEU A N 1
ATOM 2062 C CA . LEU A 1 266 ? -19.418 -2.811 8.485 1.00 92.75 266 LEU A CA 1
ATOM 2063 C C . LEU A 1 266 ? -20.437 -1.875 7.852 1.00 92.75 266 LEU A C 1
ATOM 2065 O O . LEU A 1 266 ? -21.055 -1.115 8.583 1.00 92.75 266 LEU A O 1
ATOM 2069 N N . VAL A 1 267 ? -20.588 -1.927 6.530 1.00 89.88 267 VAL A N 1
ATOM 2070 C CA . VAL A 1 267 ? -21.468 -1.033 5.754 1.00 89.88 267 VAL A CA 1
ATOM 2071 C C . VAL A 1 267 ? -22.959 -1.405 5.891 1.00 89.88 267 VAL A C 1
ATOM 2073 O O . VAL A 1 267 ? -23.832 -0.667 5.449 1.00 89.88 267 VAL A O 1
ATOM 2076 N N . LYS A 1 268 ? -23.266 -2.550 6.511 1.00 71.44 268 LYS A N 1
ATOM 2077 C CA . LYS A 1 268 ? -24.635 -2.984 6.832 1.00 71.44 268 LYS A CA 1
ATOM 2078 C C . LYS A 1 268 ? -25.115 -2.410 8.155 1.00 71.44 268 LYS A C 1
ATOM 2080 O O . LYS A 1 268 ? -26.331 -2.138 8.230 1.00 71.44 268 LYS A O 1
#

pLDDT: mean 92.37, std 7.22, range [51.25, 98.69]